Protein AF-A0A9Q0BID0-F1 (afdb_monomer_lite)

Organism: NCBI:txid103775

Foldseek 3Di:
DPPDPPPDDDDDPDPVVLQVVLVVLLVVCCVPPPPDHDDDDDDPVLSVVLVVLLVLLLAQLREEEDDDDPPPCQVVSNCSSCVVVQAAEDEDDDDPPDDPVNVLVVQVVQLCCQQQVVGAYAYEYEPVNCPDPVSVVVVVCCNPQVDDPPSDDPVRQVVSLVRVVVVCVVVVVNVCNVVDSSVSSSRRPHHYYYD

Sequence (195 aa):
MSFEPPKVYEEIPSFDFVRTKVMVFMSQFNEYIRGYNMDMVFFMDALKHLMIVSRIVSNPRGNALLVGVGGSGKQSLTRLASFIAGYKFFQITLTRSYNTGNLIEDLKFLYRTAGLDGNGMTFIFTDNEIKEESFLEFINNILSSGEIANLFAKDELDEMYGELIPIMKNFSLVDQLLKTISTIFSYRAPVLIFT

InterPro domains:
  IPR024317 Dynein heavy chain, AAA module D4 [PF12780] (38-165)
  IPR026983 Dynein heavy chain [PTHR46961] (6-170)
  IPR027417 P-loop containing nucleoside triphosphate hydrolase [G3DSA:3.40.50.300] (16-189)
  IPR027417 P-loop containing nucleoside triphosphate hydrolase [SSF52540] (28-152)

Radius of gyration: 17.91 Å; chains: 1; bounding box: 42×45×42 Å

Structure (mmCIF, N/CA/C/O backbone):
data_AF-A0A9Q0BID0-F1
#
_entry.id   AF-A0A9Q0BID0-F1
#
loop_
_atom_site.group_PDB
_atom_site.id
_atom_site.type_symbol
_atom_site.label_atom_id
_atom_site.label_alt_id
_atom_site.label_comp_id
_atom_site.label_asym_id
_atom_site.label_entity_id
_atom_site.label_seq_id
_atom_site.pdbx_PDB_ins_code
_atom_site.Cartn_x
_atom_site.Cartn_y
_atom_site.Cartn_z
_atom_site.occupancy
_atom_site.B_iso_or_equiv
_atom_site.auth_seq_id
_atom_site.auth_comp_id
_atom_site.auth_asym_id
_atom_site.auth_atom_id
_atom_site.pdbx_PDB_model_num
ATOM 1 N N . MET A 1 1 ? -17.049 -11.608 -11.476 1.00 31.05 1 MET A N 1
ATOM 2 C CA . MET A 1 1 ? -15.743 -12.246 -11.214 1.00 31.05 1 MET A CA 1
ATOM 3 C C . MET A 1 1 ? -14.929 -12.148 -12.488 1.00 31.05 1 MET A C 1
ATOM 5 O O . MET A 1 1 ? -15.324 -12.748 -13.481 1.00 31.05 1 MET A O 1
ATOM 9 N N . SER A 1 2 ? -13.879 -11.330 -12.512 1.00 32.28 2 SER A N 1
ATOM 10 C CA . SER A 1 2 ? -12.894 -11.388 -13.591 1.00 32.28 2 SER A CA 1
ATOM 11 C C . SER A 1 2 ? -12.147 -12.714 -13.455 1.00 32.28 2 SER A C 1
ATOM 13 O O . SER A 1 2 ? -11.552 -12.999 -12.419 1.00 32.28 2 SER A O 1
ATOM 15 N N . PHE A 1 3 ? -12.237 -13.557 -14.480 1.00 34.22 3 PHE A N 1
ATOM 16 C CA . PHE A 1 3 ? -11.413 -14.754 -14.623 1.00 34.22 3 PHE A CA 1
ATOM 17 C C . PHE A 1 3 ? -9.996 -14.321 -15.016 1.00 34.22 3 PHE A C 1
ATOM 19 O O . PHE A 1 3 ? -9.558 -14.546 -16.141 1.00 34.22 3 PHE A O 1
ATOM 26 N N . GLU A 1 4 ? -9.295 -13.628 -14.118 1.00 49.84 4 GLU A N 1
ATOM 27 C CA . GLU A 1 4 ? -7.856 -13.461 -14.280 1.00 49.84 4 GLU A CA 1
ATOM 28 C C . GLU A 1 4 ? -7.180 -14.783 -13.896 1.00 49.84 4 GLU A C 1
ATOM 30 O O . GLU A 1 4 ? -7.473 -15.332 -12.828 1.00 49.84 4 GLU A O 1
ATOM 35 N N . PRO A 1 5 ? -6.317 -15.341 -14.764 1.00 42.50 5 PRO A N 1
ATOM 36 C CA . PRO A 1 5 ? -5.564 -16.538 -14.428 1.00 42.50 5 PRO A CA 1
ATOM 37 C C . PRO A 1 5 ? -4.734 -16.300 -13.156 1.00 42.50 5 PRO A C 1
ATOM 39 O O . PRO A 1 5 ? -4.313 -15.167 -12.898 1.00 42.50 5 PRO A O 1
ATOM 42 N N . PRO A 1 6 ? -4.489 -17.349 -12.348 1.00 55.12 6 PRO A N 1
ATOM 43 C CA . PRO A 1 6 ? -3.703 -17.214 -11.131 1.00 55.12 6 PRO A CA 1
ATOM 44 C C . PRO A 1 6 ? -2.333 -16.621 -11.467 1.00 55.12 6 PRO A C 1
ATOM 46 O O . PRO A 1 6 ? -1.665 -17.072 -12.397 1.00 55.12 6 PRO A O 1
ATOM 49 N N . LYS A 1 7 ? -1.916 -15.599 -10.714 1.00 68.62 7 LYS A N 1
ATOM 50 C CA . LYS A 1 7 ? -0.585 -14.996 -10.847 1.00 68.62 7 LYS A CA 1
ATOM 51 C C . LYS A 1 7 ? 0.445 -15.995 -10.329 1.00 68.62 7 LYS A C 1
ATOM 53 O O . LYS A 1 7 ? 0.688 -16.084 -9.129 1.00 68.62 7 LYS A O 1
ATOM 58 N N . VAL A 1 8 ? 0.985 -16.801 -11.240 1.00 77.31 8 VAL A N 1
ATOM 59 C CA . VAL A 1 8 ? 2.023 -17.788 -10.939 1.00 77.31 8 VAL A CA 1
ATOM 60 C C . VAL A 1 8 ? 3.369 -17.077 -10.884 1.00 77.31 8 VAL A C 1
ATOM 62 O O . VAL A 1 8 ? 3.730 -16.334 -11.792 1.00 77.31 8 VAL A O 1
ATOM 65 N N . TYR A 1 9 ? 4.105 -17.294 -9.797 1.00 82.94 9 TYR A N 1
ATOM 66 C CA . TYR A 1 9 ? 5.474 -16.813 -9.679 1.00 82.94 9 TYR A CA 1
ATOM 67 C C . TYR A 1 9 ? 6.391 -17.678 -10.548 1.00 82.94 9 TYR A C 1
ATOM 69 O O . TYR A 1 9 ? 6.518 -18.878 -10.302 1.00 82.94 9 TYR A O 1
ATOM 77 N N . GLU A 1 10 ? 7.023 -17.070 -11.549 1.00 86.75 10 GLU A N 1
ATOM 78 C CA . GLU A 1 10 ? 7.859 -17.759 -12.532 1.00 86.75 10 GLU A CA 1
ATOM 79 C C . GLU A 1 10 ? 9.177 -17.022 -12.794 1.00 86.75 10 GLU A C 1
ATOM 81 O O . GLU A 1 10 ? 9.338 -15.841 -12.470 1.00 86.75 10 GLU A O 1
ATOM 86 N N . GLU A 1 11 ? 10.143 -17.748 -13.354 1.00 87.81 11 GLU A N 1
ATOM 87 C CA . GLU A 1 11 ? 11.433 -17.183 -13.735 1.00 87.81 11 GLU A CA 1
ATOM 88 C C . GLU A 1 11 ? 11.277 -16.208 -14.906 1.00 87.81 11 GLU A C 1
ATOM 90 O O . GLU A 1 11 ? 10.554 -16.462 -15.871 1.00 87.81 11 GLU A O 1
ATOM 95 N N . ILE A 1 12 ? 11.983 -15.079 -14.827 1.00 88.06 12 ILE A N 1
ATOM 96 C CA 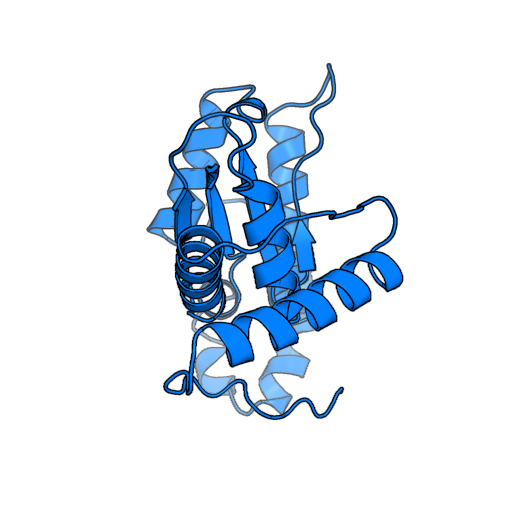. ILE A 1 12 ? 11.955 -14.070 -15.881 1.00 88.06 12 ILE A CA 1
ATOM 97 C C . ILE A 1 12 ? 12.847 -14.498 -17.061 1.00 88.06 12 ILE A C 1
ATOM 99 O O . ILE A 1 12 ? 14.028 -14.768 -16.856 1.00 88.06 12 ILE A O 1
ATOM 103 N N . PRO A 1 13 ? 12.351 -14.487 -18.314 1.00 89.44 13 PRO A N 1
ATOM 104 C CA . PRO A 1 13 ? 13.178 -14.851 -19.468 1.00 89.44 13 PRO A CA 1
ATOM 105 C C . PRO A 1 13 ? 14.332 -13.871 -19.724 1.00 89.44 13 PRO A C 1
ATOM 107 O O . PRO A 1 13 ? 15.433 -14.269 -20.094 1.00 89.44 13 PRO A O 1
ATOM 110 N N . SER A 1 14 ? 14.080 -12.568 -19.558 1.00 93.44 14 SER A N 1
ATOM 111 C CA . SER A 1 14 ? 15.087 -11.508 -19.671 1.00 93.44 14 SER A CA 1
ATOM 112 C C . SER A 1 14 ? 14.587 -10.194 -19.061 1.00 93.44 14 SER A C 1
ATOM 114 O O . SER A 1 14 ? 13.381 -9.970 -18.926 1.00 93.44 14 SER A O 1
ATOM 116 N N . PHE A 1 15 ? 15.505 -9.280 -18.731 1.00 91.31 15 PHE A N 1
ATOM 117 C CA . PHE A 1 15 ? 15.135 -7.945 -18.240 1.00 91.31 15 PHE A CA 1
ATOM 118 C C . PHE A 1 15 ? 14.386 -7.109 -19.286 1.00 91.31 15 PHE A C 1
ATOM 120 O O . PHE A 1 15 ? 13.495 -6.347 -18.916 1.00 91.31 15 PHE A O 1
ATOM 127 N N . ASP A 1 16 ? 14.692 -7.266 -20.576 1.00 94.12 16 ASP A N 1
ATOM 128 C CA . ASP A 1 16 ? 14.003 -6.535 -21.648 1.00 94.12 16 ASP A CA 1
ATOM 129 C C . ASP A 1 16 ? 12.553 -6.998 -21.826 1.00 94.12 16 ASP A C 1
ATOM 131 O O . ASP A 1 16 ? 11.656 -6.180 -22.063 1.00 94.12 16 ASP A O 1
ATOM 135 N N . PHE A 1 17 ? 12.295 -8.294 -21.627 1.00 92.75 17 PHE A N 1
ATOM 136 C CA . PHE A 1 17 ? 10.938 -8.829 -21.596 1.00 92.75 17 PHE A CA 1
ATOM 137 C C . PHE A 1 17 ? 10.123 -8.200 -20.457 1.00 92.75 17 PHE A C 1
ATOM 139 O O . PHE A 1 17 ? 9.033 -7.669 -20.687 1.00 92.75 17 PHE A O 1
ATOM 146 N N . VAL A 1 18 ? 10.679 -8.191 -19.239 1.00 92.50 18 VAL A N 1
ATOM 147 C CA . VAL A 1 18 ? 10.024 -7.592 -18.064 1.00 92.50 18 VAL A CA 1
ATOM 148 C C . VAL A 1 18 ? 9.813 -6.095 -18.270 1.00 92.50 18 VAL A C 1
ATOM 150 O O . VAL A 1 18 ? 8.714 -5.602 -18.036 1.00 92.50 18 VAL A O 1
ATOM 153 N N . ARG A 1 19 ? 10.820 -5.370 -18.771 1.00 95.62 19 ARG A N 1
ATOM 154 C CA . ARG A 1 19 ? 10.715 -3.936 -19.074 1.00 95.62 19 ARG A CA 1
ATOM 155 C C . ARG A 1 19 ? 9.535 -3.643 -19.994 1.00 95.62 19 ARG A C 1
ATOM 157 O O . ARG A 1 19 ? 8.735 -2.763 -19.690 1.00 95.62 19 ARG A O 1
ATOM 164 N N . THR A 1 20 ? 9.413 -4.398 -21.083 1.00 95.00 20 THR A N 1
ATOM 165 C CA . THR A 1 20 ? 8.333 -4.222 -22.063 1.00 95.00 20 THR A CA 1
ATOM 166 C C . THR A 1 20 ? 6.966 -4.433 -21.414 1.00 95.00 20 THR A C 1
ATOM 168 O O . THR A 1 20 ? 6.063 -3.616 -21.582 1.00 95.00 20 THR A O 1
ATOM 171 N N . LYS A 1 21 ? 6.816 -5.489 -20.603 1.00 93.81 21 LYS A N 1
ATOM 172 C CA . LYS A 1 21 ? 5.577 -5.765 -19.860 1.00 93.81 21 LYS A CA 1
ATOM 173 C C . LYS A 1 21 ? 5.241 -4.667 -18.854 1.00 93.81 21 LYS A C 1
ATOM 175 O O . LYS A 1 21 ? 4.105 -4.209 -18.803 1.00 93.81 21 LYS A O 1
ATOM 180 N N . VAL A 1 22 ? 6.223 -4.227 -18.076 1.00 95.06 22 VAL A N 1
ATOM 181 C CA . VAL A 1 22 ? 6.045 -3.194 -17.050 1.00 95.06 22 VAL A CA 1
ATOM 182 C C . VAL A 1 22 ? 5.668 -1.847 -17.675 1.00 95.06 22 VAL A C 1
ATOM 184 O O . VAL A 1 22 ? 4.807 -1.159 -17.136 1.00 95.06 22 VAL A O 1
ATOM 187 N N . MET A 1 23 ? 6.227 -1.490 -18.837 1.00 95.94 23 MET A N 1
ATOM 188 C CA . MET A 1 23 ? 5.813 -0.289 -19.576 1.00 95.94 23 MET A CA 1
ATOM 189 C C . MET A 1 23 ? 4.347 -0.355 -20.021 1.00 95.94 23 MET A C 1
ATOM 191 O O . MET A 1 23 ? 3.628 0.634 -19.890 1.00 95.94 23 MET A O 1
ATOM 195 N N . VAL A 1 24 ? 3.876 -1.520 -20.481 1.00 96.06 24 VAL A N 1
ATOM 196 C CA . VAL A 1 24 ? 2.452 -1.722 -20.803 1.00 96.06 24 VAL A CA 1
ATOM 197 C C . VAL A 1 24 ? 1.586 -1.543 -19.556 1.00 96.06 24 VAL A C 1
ATOM 199 O O . VAL A 1 24 ? 0.601 -0.809 -19.605 1.00 96.06 24 VAL A O 1
ATOM 202 N N . PHE A 1 25 ? 1.972 -2.137 -18.423 1.00 95.56 25 PHE A N 1
ATOM 203 C CA . PHE A 1 25 ? 1.244 -1.957 -17.163 1.00 95.56 25 PHE A CA 1
ATOM 204 C C . PHE A 1 25 ? 1.251 -0.508 -16.669 1.00 95.56 25 PHE A C 1
ATOM 206 O O . PHE A 1 25 ? 0.242 -0.056 -16.144 1.00 95.56 25 PHE A O 1
ATOM 213 N N . MET A 1 26 ? 2.341 0.241 -16.861 1.00 96.38 26 MET A N 1
ATOM 214 C CA . MET A 1 26 ? 2.390 1.669 -16.532 1.00 96.38 26 MET A CA 1
ATOM 215 C C . MET A 1 26 ? 1.429 2.480 -17.411 1.00 96.38 26 MET A C 1
ATOM 217 O O . MET A 1 26 ? 0.717 3.345 -16.908 1.00 96.38 26 MET A O 1
ATOM 221 N N . SER A 1 27 ? 1.356 2.167 -18.708 1.00 96.25 27 SER A N 1
ATOM 222 C CA . SER A 1 27 ? 0.388 2.797 -19.613 1.00 96.25 27 SER A CA 1
ATOM 223 C C . SER A 1 27 ? -1.049 2.506 -19.183 1.00 96.25 27 SER A C 1
ATOM 225 O O . SER A 1 27 ? -1.863 3.420 -19.109 1.00 96.25 27 SER A O 1
ATOM 227 N N . GLN A 1 28 ? -1.353 1.246 -18.858 1.00 96.12 28 GLN A N 1
ATOM 228 C CA . GLN A 1 28 ? -2.669 0.847 -18.355 1.00 96.12 28 GLN A CA 1
ATOM 229 C C . GLN A 1 28 ? -2.986 1.526 -17.022 1.00 96.12 28 GLN A C 1
ATOM 231 O O . GLN A 1 28 ? -4.094 2.017 -16.835 1.00 96.12 28 GLN A O 1
ATOM 236 N N . PHE A 1 29 ? -2.017 1.602 -16.109 1.00 96.00 29 PHE A N 1
ATOM 237 C CA . PHE A 1 29 ? -2.175 2.310 -14.845 1.00 96.00 29 PHE A CA 1
ATOM 238 C C . PHE A 1 29 ? -2.629 3.753 -15.090 1.00 96.00 29 PHE A C 1
ATOM 240 O O . PHE A 1 29 ? -3.631 4.177 -14.525 1.00 96.00 29 PHE A O 1
ATOM 247 N N . ASN A 1 30 ? -1.945 4.482 -15.974 1.00 95.56 30 ASN A N 1
ATOM 248 C CA . ASN A 1 30 ? -2.274 5.876 -16.287 1.00 95.56 30 ASN A CA 1
ATOM 249 C C . ASN A 1 30 ? -3.644 6.047 -16.962 1.00 95.56 30 ASN A C 1
ATOM 251 O O . ASN A 1 30 ? -4.247 7.113 -16.863 1.00 95.56 30 ASN A O 1
ATOM 255 N N . GLU A 1 31 ? -4.134 5.021 -17.659 1.00 95.31 31 GLU A N 1
ATOM 256 C CA . GLU A 1 31 ? -5.450 5.029 -18.300 1.00 95.31 31 GLU A CA 1
ATOM 257 C C . GLU A 1 31 ? -6.579 4.749 -17.297 1.00 95.31 31 GLU A C 1
ATOM 259 O O . GLU A 1 31 ? -7.591 5.455 -17.271 1.00 95.31 31 GLU A O 1
ATOM 264 N N . TYR A 1 32 ? -6.408 3.733 -16.448 1.00 93.19 32 TYR A N 1
ATOM 265 C CA . TYR A 1 32 ? -7.454 3.275 -15.533 1.00 93.19 32 TYR A CA 1
ATOM 266 C C . TYR A 1 32 ? -7.502 4.059 -14.220 1.00 93.19 32 TYR A C 1
ATOM 268 O O . TYR A 1 32 ? -8.577 4.233 -13.640 1.00 93.19 32 TYR A O 1
ATOM 276 N N . ILE A 1 33 ? -6.356 4.529 -13.731 1.00 92.50 33 ILE A N 1
ATOM 277 C CA . ILE A 1 33 ? -6.243 5.175 -12.427 1.00 92.50 33 ILE A CA 1
ATOM 278 C C . ILE A 1 33 ? -6.253 6.694 -12.598 1.00 92.50 33 ILE A C 1
ATOM 280 O O . ILE A 1 33 ? -5.269 7.320 -12.981 1.00 92.50 33 ILE A O 1
ATOM 284 N N . ARG A 1 34 ? -7.383 7.315 -12.253 1.00 89.75 34 ARG A N 1
ATOM 285 C CA . ARG A 1 34 ? -7.536 8.775 -12.306 1.00 89.75 34 ARG A CA 1
ATOM 286 C C . ARG A 1 34 ? -6.801 9.463 -11.157 1.00 89.75 34 ARG A C 1
ATOM 288 O O . ARG A 1 34 ? -6.720 8.934 -10.053 1.00 89.75 34 ARG A O 1
ATOM 295 N N . GLY A 1 35 ? -6.319 10.679 -11.408 1.00 87.12 35 GLY A N 1
ATOM 296 C CA . GLY A 1 35 ? -5.650 11.514 -10.400 1.00 87.12 35 GLY A CA 1
ATOM 297 C C . GLY A 1 35 ? -4.186 11.150 -10.141 1.00 87.12 35 GLY A C 1
ATOM 298 O O . GLY A 1 35 ? -3.498 11.889 -9.444 1.00 87.12 35 GLY A O 1
ATOM 299 N N . TYR A 1 36 ? -3.690 10.070 -10.748 1.00 88.00 36 TYR A N 1
ATOM 300 C CA . TYR A 1 36 ? -2.286 9.684 -10.726 1.00 88.00 36 TYR A CA 1
ATOM 301 C C . TYR A 1 36 ? -1.750 9.627 -12.154 1.00 88.00 36 TYR A C 1
ATOM 303 O O . TYR A 1 36 ? -2.453 9.229 -13.077 1.00 88.00 36 TYR A O 1
ATOM 311 N N . ASN A 1 37 ? -0.497 10.032 -12.333 1.00 88.94 37 ASN A N 1
ATOM 312 C CA . ASN A 1 37 ? 0.220 9.885 -13.591 1.00 88.94 37 ASN A CA 1
ATOM 313 C C . ASN A 1 37 ? 1.651 9.442 -13.273 1.00 88.94 37 ASN A C 1
ATOM 315 O O . ASN A 1 37 ? 2.325 10.051 -12.439 1.00 88.94 37 ASN A O 1
ATOM 319 N N . MET A 1 38 ? 2.077 8.344 -13.887 1.00 91.38 38 MET A N 1
ATOM 320 C CA . MET A 1 38 ? 3.419 7.794 -13.780 1.00 91.38 38 MET A CA 1
ATOM 321 C C . MET A 1 38 ? 4.138 7.905 -15.117 1.00 91.38 38 MET A C 1
ATOM 323 O O . MET A 1 38 ? 3.729 7.292 -16.100 1.00 91.38 38 MET A O 1
ATOM 327 N N . ASP A 1 39 ? 5.267 8.599 -15.111 1.00 91.69 39 ASP A N 1
ATOM 328 C CA . ASP A 1 39 ? 6.219 8.621 -16.219 1.00 91.69 39 ASP A CA 1
ATOM 329 C C . ASP A 1 39 ? 7.585 8.165 -15.696 1.00 91.69 39 ASP A C 1
ATOM 331 O O . ASP A 1 39 ? 8.460 8.958 -15.349 1.00 91.69 39 ASP A O 1
ATOM 335 N N . MET A 1 40 ? 7.711 6.854 -15.480 1.00 90.06 40 MET A N 1
ATOM 336 C CA . MET A 1 40 ? 8.918 6.248 -14.924 1.00 90.06 40 MET A CA 1
ATOM 337 C C . MET A 1 40 ? 9.775 5.624 -16.018 1.00 90.06 40 MET A C 1
ATOM 339 O O . MET A 1 40 ? 9.292 4.896 -16.885 1.00 90.06 40 MET A O 1
ATOM 343 N N . VAL A 1 41 ? 11.089 5.812 -15.902 1.00 91.94 41 VAL A N 1
ATOM 344 C CA . VAL A 1 41 ? 12.071 5.105 -16.726 1.00 91.94 41 VAL A CA 1
ATOM 345 C C . VAL A 1 41 ? 12.547 3.853 -15.989 1.00 91.94 41 VAL A C 1
ATOM 347 O O . VAL A 1 41 ? 13.144 3.931 -14.916 1.00 91.94 41 VAL A O 1
ATOM 350 N N . PHE A 1 42 ? 12.319 2.679 -16.580 1.00 93.94 42 PHE A N 1
ATOM 351 C CA . PHE A 1 42 ? 12.674 1.394 -15.973 1.00 93.94 42 PHE A CA 1
ATOM 352 C C . PHE A 1 42 ? 14.097 0.945 -16.334 1.00 93.94 42 PHE A C 1
ATOM 354 O O . PHE A 1 42 ? 14.334 0.227 -17.313 1.00 93.94 42 PHE A O 1
ATOM 361 N N . PHE A 1 43 ? 15.066 1.338 -15.511 1.00 93.50 43 PHE A N 1
ATOM 362 C CA . PHE A 1 43 ? 16.407 0.749 -15.496 1.00 93.50 43 PHE A CA 1
ATOM 363 C C . PHE A 1 43 ? 16.436 -0.548 -14.671 1.00 93.50 43 PHE A C 1
ATOM 365 O O . PHE A 1 43 ? 15.458 -0.913 -14.018 1.00 93.50 43 PHE A O 1
ATOM 372 N N . MET A 1 44 ? 17.555 -1.273 -14.729 1.00 93.81 44 MET A N 1
ATOM 373 C CA . MET A 1 44 ? 17.663 -2.618 -14.155 1.00 93.81 44 MET A CA 1
ATOM 374 C C . MET A 1 44 ? 17.301 -2.659 -12.663 1.00 93.81 44 MET A C 1
ATOM 376 O O . MET A 1 44 ? 16.565 -3.547 -12.241 1.00 93.81 44 MET A O 1
ATOM 380 N N . ASP A 1 45 ? 17.759 -1.689 -11.871 1.00 92.81 45 ASP A N 1
ATOM 381 C CA . ASP A 1 45 ? 17.483 -1.686 -10.432 1.00 92.81 45 ASP A CA 1
ATOM 382 C C . ASP A 1 45 ? 16.040 -1.288 -10.111 1.00 92.81 45 ASP A C 1
ATOM 384 O O . ASP A 1 45 ? 15.434 -1.894 -9.230 1.00 92.81 45 ASP A O 1
ATOM 388 N N . ALA A 1 46 ? 15.429 -0.380 -10.881 1.00 93.94 46 ALA A N 1
ATOM 389 C CA . ALA A 1 46 ? 13.997 -0.094 -10.763 1.00 93.94 46 ALA A CA 1
ATOM 390 C C . ALA A 1 46 ? 13.148 -1.355 -11.004 1.00 93.94 46 ALA A C 1
ATOM 392 O O . ALA A 1 46 ? 12.218 -1.629 -10.247 1.00 93.94 46 ALA A O 1
ATOM 393 N N . LEU A 1 47 ? 13.507 -2.166 -12.008 1.00 95.25 47 LEU A N 1
ATOM 394 C CA . LEU A 1 47 ? 12.843 -3.445 -12.275 1.00 95.25 47 LEU A CA 1
ATOM 395 C C . LEU A 1 47 ? 13.048 -4.448 -11.135 1.00 95.25 47 LEU A C 1
ATOM 397 O O . LEU A 1 47 ? 12.092 -5.096 -10.719 1.00 95.25 47 LEU A O 1
ATOM 401 N N . LYS A 1 48 ? 14.265 -4.559 -10.587 1.00 94.69 48 LYS A N 1
ATOM 402 C CA . LYS A 1 48 ? 14.531 -5.419 -9.420 1.00 94.69 48 LYS A CA 1
ATOM 403 C C . LYS A 1 48 ? 13.690 -5.008 -8.215 1.00 94.69 48 LYS A C 1
ATOM 405 O O . LYS A 1 48 ? 13.052 -5.864 -7.606 1.00 94.69 48 LYS A O 1
ATOM 410 N N . HIS A 1 49 ? 13.647 -3.717 -7.891 1.00 94.50 49 HIS A N 1
ATOM 411 C CA . HIS A 1 49 ? 12.832 -3.214 -6.787 1.00 94.50 49 HIS A CA 1
ATOM 412 C C . HIS A 1 49 ? 11.341 -3.445 -7.027 1.00 94.50 49 HIS A C 1
ATOM 414 O O . HIS A 1 49 ? 10.654 -3.897 -6.115 1.00 94.50 49 HIS A O 1
ATOM 420 N N . LEU A 1 50 ? 10.850 -3.238 -8.253 1.00 94.50 50 LEU A N 1
ATOM 421 C CA . LEU A 1 50 ? 9.468 -3.554 -8.606 1.00 94.50 50 LEU A CA 1
ATOM 422 C C . LEU A 1 50 ? 9.150 -5.037 -8.382 1.00 94.50 50 LEU A C 1
ATOM 424 O O . LEU A 1 50 ? 8.121 -5.351 -7.795 1.00 94.50 50 LEU A O 1
ATOM 428 N N . MET A 1 51 ? 10.035 -5.947 -8.800 1.00 92.88 51 MET A N 1
ATOM 429 C CA . MET A 1 51 ? 9.854 -7.389 -8.592 1.00 92.88 51 MET A CA 1
ATOM 430 C C . MET A 1 51 ? 9.840 -7.763 -7.106 1.00 92.88 51 MET A C 1
ATOM 432 O O . MET A 1 51 ? 9.024 -8.586 -6.693 1.00 92.88 51 MET A O 1
ATOM 436 N N . ILE A 1 52 ? 10.700 -7.143 -6.289 1.00 93.12 52 ILE A N 1
ATOM 437 C CA . ILE A 1 52 ? 10.706 -7.341 -4.832 1.00 93.12 52 ILE A CA 1
ATOM 438 C C . ILE A 1 52 ? 9.368 -6.897 -4.237 1.00 93.12 52 ILE A C 1
ATOM 440 O O . ILE A 1 52 ? 8.729 -7.674 -3.531 1.00 93.12 52 ILE A O 1
ATOM 444 N N . VAL A 1 53 ? 8.915 -5.681 -4.555 1.00 93.00 53 VAL A N 1
ATOM 445 C CA . VAL A 1 53 ? 7.650 -5.152 -4.030 1.00 93.00 53 VAL A CA 1
ATOM 446 C C . VAL A 1 53 ? 6.467 -5.989 -4.516 1.00 93.00 53 VAL A C 1
ATOM 448 O O . VAL A 1 53 ? 5.631 -6.379 -3.709 1.00 93.00 53 VA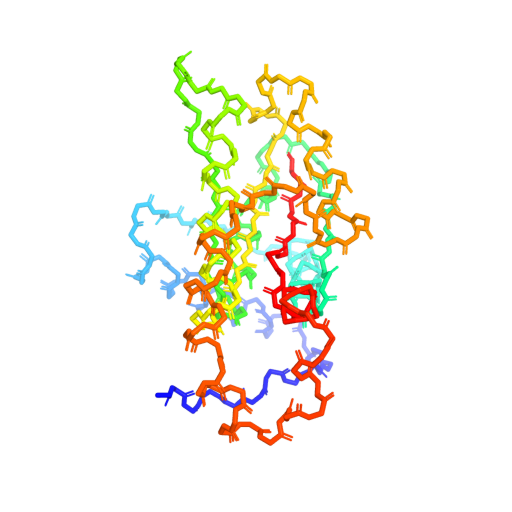L A O 1
ATOM 451 N N . SER A 1 54 ? 6.429 -6.351 -5.799 1.00 91.56 54 SER A N 1
ATOM 452 C CA . SER A 1 54 ? 5.391 -7.216 -6.371 1.00 91.56 54 SER A CA 1
ATOM 453 C C . SER A 1 54 ? 5.317 -8.567 -5.663 1.00 91.56 54 SER A C 1
ATOM 455 O O . SER A 1 54 ? 4.220 -9.073 -5.421 1.00 91.56 54 SER A O 1
ATOM 457 N N . ARG A 1 55 ? 6.466 -9.150 -5.303 1.00 89.50 55 ARG A N 1
ATOM 458 C CA . ARG A 1 55 ? 6.520 -10.398 -4.536 1.00 89.50 55 ARG A CA 1
ATOM 459 C C . ARG A 1 55 ? 5.980 -10.212 -3.120 1.00 89.50 55 ARG A C 1
ATOM 461 O O . ARG A 1 55 ? 5.223 -11.057 -2.663 1.00 89.50 55 ARG A O 1
ATOM 468 N N . ILE A 1 56 ? 6.332 -9.118 -2.443 1.00 89.81 56 ILE A N 1
ATOM 469 C CA . ILE A 1 56 ? 5.823 -8.822 -1.095 1.00 89.81 56 ILE A CA 1
ATOM 470 C C . ILE A 1 56 ? 4.302 -8.637 -1.125 1.00 89.81 56 ILE A C 1
ATOM 472 O O . ILE A 1 56 ? 3.611 -9.252 -0.323 1.00 89.81 56 ILE A O 1
ATOM 476 N N . VAL A 1 57 ? 3.779 -7.863 -2.082 1.00 86.62 57 VAL A N 1
ATOM 477 C CA . VAL A 1 57 ? 2.333 -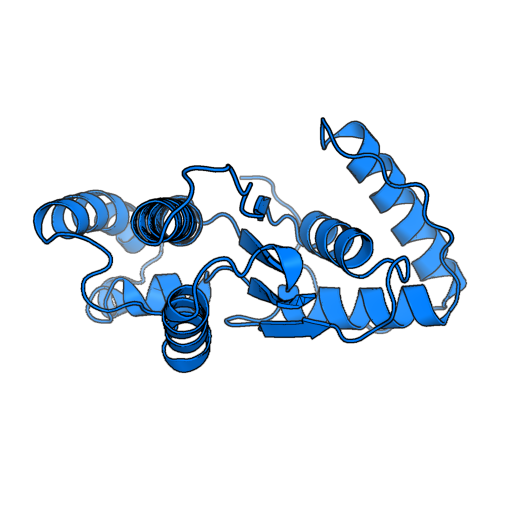7.618 -2.244 1.00 86.62 57 VAL A CA 1
ATOM 478 C C . VAL A 1 57 ? 1.556 -8.915 -2.501 1.00 86.62 57 VAL A C 1
ATOM 480 O O . VAL A 1 57 ? 0.425 -9.065 -2.046 1.00 86.62 57 VAL A O 1
ATOM 483 N N . SER A 1 58 ? 2.163 -9.867 -3.213 1.00 83.25 58 SER A N 1
ATOM 484 C CA . SER A 1 58 ? 1.524 -11.144 -3.557 1.00 83.25 58 SER A CA 1
ATOM 485 C C . SER A 1 58 ? 1.487 -12.143 -2.394 1.00 83.25 58 SER A C 1
ATOM 487 O O . SER A 1 58 ? 0.804 -13.162 -2.487 1.00 83.25 58 SER A O 1
ATOM 489 N N . ASN A 1 59 ? 2.206 -11.876 -1.301 1.00 81.75 59 ASN A N 1
ATOM 490 C CA . ASN A 1 59 ? 2.256 -12.749 -0.137 1.00 81.75 59 ASN A CA 1
ATOM 491 C C . ASN A 1 59 ? 1.250 -12.297 0.943 1.00 81.75 59 ASN A C 1
ATOM 493 O O . ASN A 1 59 ? 1.167 -11.104 1.242 1.00 81.75 59 ASN A O 1
ATOM 497 N N . PRO A 1 60 ? 0.535 -13.231 1.604 1.00 76.94 60 PRO A N 1
ATOM 498 C CA . PRO A 1 60 ? -0.287 -12.904 2.769 1.00 76.94 60 PRO A CA 1
ATOM 499 C C . PRO A 1 60 ? 0.552 -12.233 3.861 1.00 76.94 60 PRO A C 1
ATOM 501 O O . PRO A 1 60 ? 1.665 -12.682 4.144 1.00 76.94 60 PRO A O 1
ATOM 504 N N . ARG A 1 61 ? 0.016 -11.174 4.484 1.00 77.00 61 ARG A N 1
ATOM 505 C CA . ARG A 1 61 ? 0.718 -10.359 5.499 1.00 77.00 61 ARG A CA 1
ATOM 506 C C . ARG A 1 61 ? 2.062 -9.791 5.013 1.00 77.00 61 ARG A C 1
ATOM 508 O O . ARG A 1 61 ? 2.985 -9.611 5.807 1.00 77.00 61 ARG A O 1
ATOM 515 N N . GLY A 1 62 ? 2.190 -9.534 3.711 1.00 84.12 62 GLY A N 1
ATOM 516 C CA . GLY A 1 62 ? 3.359 -8.878 3.143 1.00 84.12 62 GLY A CA 1
ATOM 517 C C . GLY A 1 62 ? 3.506 -7.457 3.681 1.00 84.12 62 GLY A C 1
ATOM 518 O O . GLY A 1 62 ? 2.608 -6.639 3.518 1.00 84.12 62 GLY A O 1
ATOM 519 N N . ASN A 1 63 ? 4.646 -7.162 4.299 1.00 87.44 63 ASN A N 1
ATOM 520 C CA . ASN A 1 63 ? 4.983 -5.830 4.793 1.00 87.44 63 ASN A CA 1
ATOM 521 C C . ASN A 1 63 ? 6.369 -5.438 4.275 1.00 87.44 63 ASN A C 1
ATOM 523 O O . ASN A 1 63 ? 7.268 -6.281 4.219 1.00 87.44 63 ASN A O 1
ATOM 527 N N . ALA A 1 64 ? 6.557 -4.171 3.908 1.00 90.44 64 ALA A N 1
ATOM 528 C CA . ALA A 1 64 ? 7.846 -3.657 3.454 1.00 90.44 64 ALA A CA 1
ATOM 529 C C . ALA A 1 64 ? 8.155 -2.286 4.052 1.00 90.44 64 ALA A C 1
ATOM 531 O O . ALA A 1 64 ? 7.287 -1.421 4.131 1.00 90.44 64 ALA A O 1
ATOM 532 N N . LEU A 1 65 ? 9.429 -2.070 4.379 1.00 92.06 65 LEU A N 1
ATOM 533 C CA . LEU A 1 65 ? 9.999 -0.749 4.622 1.00 92.06 65 LEU A CA 1
ATOM 534 C C . LEU A 1 65 ? 10.933 -0.417 3.456 1.00 92.06 65 LEU A C 1
ATOM 536 O O . LEU A 1 65 ? 11.981 -1.042 3.287 1.00 92.06 65 LEU A O 1
ATOM 540 N N . LEU A 1 66 ? 10.535 0.539 2.622 1.00 92.00 66 LEU A N 1
ATOM 541 C CA . LEU A 1 66 ? 11.298 0.991 1.468 1.00 92.00 66 LEU A CA 1
ATOM 542 C C . LEU A 1 66 ? 12.160 2.184 1.864 1.00 92.00 66 LEU A C 1
ATOM 544 O O . LEU A 1 66 ? 11.681 3.306 1.994 1.00 92.00 66 LEU A O 1
ATOM 548 N N . VAL A 1 67 ? 13.461 1.948 1.997 1.00 91.19 67 VAL A N 1
ATOM 549 C CA . VAL A 1 67 ? 14.429 2.989 2.350 1.00 91.19 67 VAL A CA 1
ATOM 550 C C . VAL A 1 67 ? 15.085 3.541 1.089 1.00 91.19 67 VAL A C 1
ATOM 552 O O . VAL A 1 67 ? 15.546 2.794 0.228 1.00 91.19 67 VAL A O 1
ATOM 555 N N . GLY A 1 68 ? 15.142 4.865 0.971 1.00 87.81 68 GLY A N 1
ATOM 556 C CA . GLY A 1 68 ? 15.844 5.537 -0.119 1.00 87.81 68 GLY A CA 1
ATOM 557 C C . GLY A 1 68 ? 15.586 7.037 -0.131 1.00 87.81 68 GLY A C 1
ATOM 558 O O . GLY A 1 68 ? 14.653 7.517 0.510 1.00 87.81 68 GLY A O 1
ATOM 559 N N . VAL A 1 69 ? 16.391 7.774 -0.890 1.00 88.69 69 VAL A N 1
ATOM 560 C CA . VAL A 1 69 ? 16.260 9.232 -1.017 1.00 88.69 69 VAL A CA 1
ATOM 561 C C . VAL A 1 69 ? 14.933 9.642 -1.672 1.00 88.69 69 VAL A C 1
ATOM 563 O O . VAL A 1 69 ? 14.278 8.845 -2.352 1.00 88.69 69 VAL A O 1
ATOM 566 N N . GLY A 1 70 ? 14.515 10.892 -1.466 1.00 85.25 70 GLY A N 1
ATOM 567 C CA . GLY A 1 70 ? 13.357 11.461 -2.160 1.00 85.25 70 GLY A CA 1
ATOM 568 C C . GLY A 1 70 ? 13.513 11.367 -3.683 1.00 85.25 70 GLY A C 1
ATOM 569 O O . GLY A 1 70 ? 14.612 11.510 -4.211 1.00 85.25 70 GLY A O 1
ATOM 570 N N . GLY A 1 71 ? 12.420 11.085 -4.393 1.00 85.38 71 GLY A N 1
ATOM 571 C CA . GLY A 1 71 ? 12.430 10.956 -5.856 1.00 85.38 71 GLY A CA 1
ATOM 572 C C . GLY A 1 71 ? 12.916 9.608 -6.407 1.00 85.38 71 GLY A C 1
ATOM 573 O O . GLY A 1 71 ? 12.848 9.405 -7.613 1.00 85.38 71 GLY A O 1
ATOM 574 N N . SER A 1 72 ? 13.317 8.642 -5.570 1.00 88.69 72 SER A N 1
ATOM 575 C CA . SER A 1 72 ? 13.752 7.307 -6.033 1.00 88.69 72 SER A CA 1
ATOM 576 C C . SER A 1 72 ? 12.624 6.394 -6.549 1.00 88.69 72 SER A C 1
ATOM 578 O O . SER A 1 72 ? 12.870 5.246 -6.911 1.00 88.69 72 SER A O 1
ATOM 580 N N . GLY A 1 73 ? 11.378 6.879 -6.573 1.00 90.69 73 GLY A N 1
ATOM 581 C CA . GLY A 1 73 ? 10.231 6.155 -7.126 1.00 90.69 73 GLY A CA 1
ATOM 582 C C . GLY A 1 73 ? 9.542 5.175 -6.171 1.00 90.69 73 GLY A C 1
ATOM 583 O O . GLY A 1 73 ? 8.667 4.445 -6.619 1.00 90.69 73 GLY A O 1
ATOM 584 N N . LYS A 1 74 ? 9.868 5.165 -4.867 1.00 92.56 74 LYS A N 1
ATOM 585 C CA . LYS A 1 74 ? 9.325 4.206 -3.873 1.00 92.56 74 LYS A CA 1
ATOM 586 C C . LYS A 1 74 ? 7.797 4.082 -3.913 1.00 92.56 74 LYS A C 1
ATOM 588 O O . LYS A 1 74 ? 7.268 2.984 -4.076 1.00 92.56 74 LYS A O 1
ATOM 593 N N . GLN A 1 75 ? 7.088 5.210 -3.832 1.00 92.56 75 GLN A N 1
ATOM 594 C CA . GLN A 1 75 ? 5.622 5.231 -3.889 1.00 92.56 75 GLN A CA 1
ATOM 595 C C . GLN A 1 75 ? 5.090 4.824 -5.268 1.00 92.56 75 GLN A C 1
ATOM 597 O O . GLN A 1 75 ? 4.138 4.055 -5.355 1.00 92.56 75 GLN A O 1
ATOM 602 N N . SER A 1 76 ? 5.705 5.306 -6.351 1.00 94.12 76 SER A N 1
ATOM 603 C CA . SER A 1 76 ? 5.253 5.013 -7.715 1.00 94.12 76 SER A CA 1
ATOM 604 C C . SER A 1 76 ? 5.416 3.532 -8.066 1.00 94.12 76 SER A C 1
ATOM 606 O O . SER A 1 76 ? 4.472 2.913 -8.547 1.00 94.12 76 SER A O 1
ATOM 608 N N . LEU A 1 77 ? 6.566 2.933 -7.739 1.00 94.56 77 LEU A N 1
ATOM 609 C CA . LEU A 1 77 ? 6.806 1.495 -7.887 1.00 94.56 77 LEU A CA 1
ATOM 610 C C . LEU A 1 77 ? 5.836 0.673 -7.037 1.00 94.56 77 LEU A C 1
ATOM 612 O O . LEU A 1 77 ? 5.346 -0.354 -7.493 1.00 94.56 77 LEU A O 1
ATOM 616 N N . THR A 1 78 ? 5.519 1.145 -5.832 1.00 94.56 78 THR A N 1
ATOM 617 C CA . THR A 1 78 ? 4.557 0.483 -4.948 1.00 94.56 78 THR A CA 1
ATOM 618 C C . THR A 1 78 ? 3.143 0.487 -5.516 1.00 94.56 78 THR A C 1
ATOM 620 O O . THR A 1 78 ? 2.509 -0.564 -5.593 1.00 94.56 78 THR A O 1
ATOM 623 N N . ARG A 1 79 ? 2.651 1.648 -5.963 1.00 94.44 79 ARG A N 1
ATOM 624 C CA . ARG A 1 79 ? 1.331 1.758 -6.600 1.00 94.44 79 ARG A CA 1
ATOM 625 C C . ARG A 1 79 ? 1.261 0.919 -7.876 1.00 94.44 79 ARG A C 1
ATOM 627 O O . ARG A 1 79 ? 0.263 0.239 -8.093 1.00 94.44 79 ARG A O 1
ATOM 634 N N . LEU A 1 80 ? 2.329 0.907 -8.678 1.00 94.88 80 LEU A N 1
ATOM 635 C CA . LEU A 1 80 ? 2.403 0.078 -9.880 1.00 94.88 80 LEU A CA 1
ATOM 636 C C . LEU A 1 80 ? 2.393 -1.420 -9.545 1.00 94.88 80 LEU A C 1
ATOM 638 O O . LEU A 1 80 ? 1.654 -2.170 -10.171 1.00 94.88 80 LEU A O 1
ATOM 642 N N . ALA A 1 81 ? 3.158 -1.862 -8.544 1.00 93.56 81 ALA A N 1
ATOM 643 C CA . ALA A 1 81 ? 3.142 -3.252 -8.084 1.00 93.56 81 ALA A CA 1
ATOM 644 C C . ALA A 1 81 ? 1.757 -3.672 -7.569 1.00 93.56 81 ALA A C 1
ATOM 646 O O . ALA A 1 81 ? 1.284 -4.758 -7.894 1.00 93.56 81 ALA A O 1
ATOM 647 N N . SER A 1 82 ? 1.093 -2.798 -6.809 1.00 91.75 82 SER A N 1
ATOM 648 C CA . SER A 1 82 ? -0.265 -3.019 -6.307 1.00 91.75 82 SER A CA 1
ATOM 649 C C . SER A 1 82 ? -1.274 -3.148 -7.457 1.00 91.75 82 SER A C 1
ATOM 651 O O . SER A 1 82 ? -2.036 -4.112 -7.515 1.00 91.75 82 SER A O 1
ATOM 653 N N . PHE A 1 83 ? -1.187 -2.264 -8.455 1.00 92.50 83 PHE A N 1
ATOM 654 C CA . PHE A 1 83 ? -1.996 -2.342 -9.671 1.00 92.50 83 PHE A CA 1
ATOM 655 C C . PHE A 1 83 ? -1.745 -3.629 -10.466 1.00 92.50 83 PHE A C 1
ATOM 657 O O . PHE A 1 83 ? -2.697 -4.304 -10.851 1.00 92.50 83 PHE A O 1
ATOM 664 N N . ILE A 1 84 ? -0.480 -4.027 -10.650 1.00 91.81 84 ILE A N 1
ATOM 665 C CA . ILE A 1 84 ? -0.118 -5.296 -11.301 1.00 91.81 84 ILE A CA 1
ATOM 666 C C . ILE A 1 84 ? -0.685 -6.484 -10.520 1.00 91.81 84 ILE A C 1
ATOM 668 O O . ILE A 1 84 ? -1.130 -7.453 -11.131 1.00 91.81 84 ILE A O 1
ATOM 672 N N . ALA A 1 85 ? -0.729 -6.420 -9.186 1.00 87.75 85 ALA A N 1
ATOM 673 C CA . ALA A 1 85 ? -1.359 -7.430 -8.337 1.00 87.75 85 ALA A CA 1
ATOM 674 C C . ALA A 1 85 ? -2.899 -7.419 -8.417 1.00 87.75 85 ALA A C 1
ATOM 676 O O . ALA A 1 85 ? -3.527 -8.403 -8.031 1.00 87.75 85 ALA A O 1
ATOM 677 N N . GLY A 1 86 ? -3.510 -6.407 -9.041 1.00 87.31 86 GLY A N 1
ATOM 678 C CA . GLY A 1 86 ? -4.964 -6.226 -9.088 1.00 87.31 86 GLY A CA 1
ATOM 679 C C . GLY A 1 86 ? -5.527 -5.725 -7.758 1.00 87.31 86 GLY A C 1
ATOM 680 O O . GLY A 1 86 ? -6.711 -5.898 -7.478 1.00 87.31 86 GLY A O 1
ATOM 681 N N . TYR A 1 87 ? -4.669 -5.160 -6.908 1.00 87.31 87 TYR A N 1
ATOM 682 C CA . TYR A 1 87 ? -5.036 -4.641 -5.601 1.00 87.31 87 TYR A CA 1
ATOM 683 C C . TYR A 1 87 ? -5.362 -3.155 -5.716 1.00 87.31 87 TYR A C 1
ATOM 685 O O . TYR A 1 87 ? -4.824 -2.429 -6.557 1.00 87.31 87 TYR A O 1
ATOM 693 N N . LYS A 1 88 ? -6.256 -2.691 -4.845 1.00 87.81 88 LYS A N 1
ATOM 694 C CA . LYS A 1 88 ? -6.425 -1.260 -4.607 1.00 87.81 88 LYS A CA 1
ATOM 695 C C . LYS A 1 88 ? -5.263 -0.784 -3.746 1.00 87.81 88 LYS A C 1
ATOM 697 O O . LYS A 1 88 ? -4.773 -1.527 -2.901 1.00 87.81 88 LYS A O 1
ATOM 702 N N . PHE A 1 89 ? -4.851 0.460 -3.923 1.00 89.94 89 PHE A N 1
ATOM 703 C CA . PHE A 1 89 ? -3.918 1.100 -3.008 1.00 89.94 89 PHE A CA 1
ATOM 704 C C . PHE A 1 89 ? -4.613 2.251 -2.289 1.00 89.94 89 PHE A C 1
ATOM 706 O O . PHE A 1 89 ? -5.486 2.918 -2.845 1.00 89.94 89 PHE A O 1
ATOM 713 N N . PHE A 1 90 ? -4.206 2.479 -1.050 1.00 91.44 90 PHE A N 1
ATOM 714 C CA . PHE A 1 90 ? -4.725 3.528 -0.192 1.00 91.44 90 PHE A CA 1
ATOM 715 C C . PHE A 1 90 ? -3.560 4.234 0.486 1.00 91.44 90 PHE A C 1
ATOM 717 O O . PHE A 1 90 ? -2.572 3.604 0.858 1.00 91.44 90 PHE A O 1
ATOM 724 N N . GLN A 1 91 ? -3.686 5.543 0.632 1.00 91.75 91 GLN A N 1
ATOM 725 C CA . GLN A 1 91 ? -2.728 6.395 1.315 1.00 91.75 91 GLN A CA 1
ATOM 726 C C . GLN A 1 91 ? -3.524 7.473 2.034 1.00 91.75 91 GLN A C 1
ATOM 728 O O . GLN A 1 91 ? -4.446 8.048 1.446 1.00 91.75 91 GLN A O 1
ATOM 733 N N . ILE A 1 92 ? -3.187 7.736 3.294 1.00 92.19 92 ILE A N 1
ATOM 734 C CA . ILE A 1 92 ? -3.911 8.747 4.059 1.00 92.19 92 ILE A CA 1
ATOM 735 C C . ILE A 1 92 ? -3.611 10.140 3.506 1.00 92.19 92 ILE A C 1
ATOM 737 O O . ILE A 1 92 ? -2.514 10.427 3.029 1.00 92.19 92 ILE A O 1
ATOM 741 N N . THR A 1 93 ? -4.599 11.028 3.573 1.00 91.75 93 THR A N 1
ATOM 742 C CA . THR A 1 93 ? -4.434 12.425 3.159 1.00 91.75 93 THR A CA 1
ATOM 743 C C . THR A 1 93 ? -4.461 13.314 4.391 1.00 91.75 93 THR A C 1
ATOM 745 O O . THR A 1 93 ? -5.523 13.597 4.949 1.00 91.75 93 THR A O 1
ATOM 748 N N . LEU A 1 94 ? -3.286 13.772 4.824 1.00 93.00 94 LEU A N 1
ATOM 749 C CA . LEU A 1 94 ? -3.195 14.642 5.989 1.00 93.00 94 LEU A CA 1
ATOM 750 C C . LEU A 1 94 ? -3.840 16.008 5.729 1.00 93.00 94 LEU A C 1
ATOM 752 O O . LEU A 1 94 ? -3.516 16.722 4.781 1.00 93.00 94 LEU A O 1
ATOM 756 N N . THR A 1 95 ? -4.703 16.412 6.656 1.00 93.38 95 THR A N 1
ATOM 757 C CA . THR A 1 95 ? -5.225 17.777 6.769 1.00 93.38 95 THR A CA 1
ATOM 758 C C . THR A 1 95 ? -4.724 18.430 8.059 1.00 93.38 95 THR A C 1
ATOM 760 O O . THR A 1 95 ? -4.227 17.769 8.980 1.00 93.38 95 THR A O 1
ATOM 763 N N . ARG A 1 96 ? -4.886 19.756 8.177 1.00 91.75 96 ARG A N 1
ATOM 764 C CA . ARG A 1 96 ? -4.502 20.488 9.399 1.00 91.75 96 ARG A CA 1
ATOM 765 C C . ARG A 1 96 ? -5.195 19.947 10.652 1.00 91.75 96 ARG A C 1
ATOM 767 O O . ARG A 1 96 ? -4.574 19.928 11.710 1.00 91.75 96 ARG A O 1
ATOM 774 N N . SER A 1 97 ? -6.425 19.456 10.525 1.00 93.94 97 SER A N 1
ATOM 775 C CA . SER A 1 97 ? -7.223 18.890 11.618 1.00 93.94 97 SER A CA 1
ATOM 776 C C . SER A 1 97 ? -7.129 17.368 11.748 1.00 93.94 97 SER A C 1
ATOM 778 O O . SER A 1 97 ? -7.708 16.831 12.686 1.00 93.94 97 SER A O 1
ATOM 780 N N . TYR A 1 98 ? -6.420 16.684 10.841 1.00 95.12 98 TYR A N 1
ATOM 781 C CA . TYR A 1 98 ? -6.263 15.229 10.886 1.00 95.12 98 TYR A CA 1
ATOM 782 C C . TYR A 1 98 ? -5.646 14.797 12.220 1.00 95.12 98 TYR A C 1
ATOM 784 O O . TYR A 1 98 ? -4.663 15.399 12.645 1.00 95.12 98 TYR A O 1
ATOM 792 N N . ASN A 1 99 ? -6.207 13.798 12.882 1.00 94.50 99 ASN A N 1
ATOM 793 C CA . ASN A 1 99 ? -5.757 13.328 14.192 1.00 94.50 99 ASN A CA 1
ATOM 794 C C . ASN A 1 99 ? -5.873 11.801 14.295 1.00 94.50 99 ASN A C 1
ATOM 796 O O . ASN A 1 99 ? -6.296 11.135 13.349 1.00 94.50 99 ASN A O 1
ATOM 800 N N . THR A 1 100 ? -5.526 11.250 15.458 1.00 94.06 100 THR A N 1
ATOM 801 C CA . THR A 1 100 ? -5.638 9.808 15.736 1.00 94.06 100 THR A CA 1
ATOM 802 C C . THR A 1 100 ? -7.034 9.235 15.442 1.00 94.06 100 THR A C 1
ATOM 804 O O . THR A 1 100 ? -7.143 8.146 14.883 1.00 94.06 100 THR A O 1
ATOM 807 N N . GLY A 1 101 ? -8.111 9.965 15.746 1.00 94.31 101 GLY A N 1
ATOM 808 C CA . GLY A 1 101 ? -9.475 9.527 15.440 1.00 94.31 101 GLY A CA 1
ATOM 809 C C . GLY A 1 101 ? -9.733 9.384 13.938 1.00 94.31 101 GLY A C 1
ATOM 810 O O . GLY A 1 101 ? -10.387 8.437 13.520 1.00 94.31 101 GLY A O 1
ATOM 811 N N . ASN A 1 102 ? -9.164 10.268 13.111 1.00 95.62 102 ASN A N 1
ATOM 812 C CA . ASN A 1 102 ? -9.256 10.137 11.653 1.00 95.62 102 ASN A CA 1
ATOM 813 C C . ASN A 1 102 ? -8.501 8.909 11.140 1.00 95.62 102 ASN A C 1
ATOM 815 O O . ASN A 1 102 ? -9.032 8.187 10.303 1.00 95.62 102 ASN A O 1
ATOM 819 N N . LEU A 1 103 ? -7.311 8.637 11.688 1.00 93.88 103 LEU A N 1
ATOM 820 C CA . LEU A 1 103 ? -6.559 7.433 11.340 1.00 93.88 103 LEU A CA 1
ATOM 821 C C . LEU A 1 103 ? -7.340 6.164 11.684 1.00 93.88 103 LEU A C 1
ATOM 823 O O . LEU A 1 103 ? -7.370 5.241 10.880 1.00 93.88 103 LEU A O 1
ATOM 827 N N . ILE A 1 104 ? -7.988 6.116 12.848 1.00 93.12 104 ILE A N 1
ATOM 828 C CA . ILE A 1 104 ? -8.820 4.973 13.245 1.00 93.12 104 ILE A CA 1
ATOM 829 C C . ILE A 1 104 ? -9.925 4.719 12.213 1.00 93.12 104 ILE A C 1
ATOM 831 O O . ILE A 1 104 ? -10.124 3.574 11.815 1.00 93.12 104 ILE A O 1
ATOM 835 N N . GLU A 1 105 ? -10.602 5.763 11.739 1.00 94.06 105 GLU A N 1
ATOM 836 C CA . GLU A 1 105 ? -11.651 5.627 10.722 1.00 94.06 105 GLU A CA 1
ATOM 837 C C . GLU A 1 105 ? -11.096 5.181 9.356 1.00 94.06 105 GLU A C 1
ATOM 839 O O . GLU A 1 105 ? -11.662 4.287 8.723 1.00 94.06 105 GLU A O 1
ATOM 844 N N . ASP A 1 106 ? -9.940 5.702 8.933 1.00 93.50 106 ASP A N 1
ATOM 845 C CA . ASP A 1 106 ? -9.257 5.242 7.715 1.00 93.50 106 ASP A CA 1
ATOM 846 C C . ASP A 1 106 ? -8.833 3.764 7.824 1.00 93.50 106 ASP A C 1
ATOM 848 O O . ASP A 1 106 ? -8.982 2.983 6.878 1.00 93.50 106 ASP A O 1
ATOM 852 N N . LEU A 1 107 ? -8.361 3.334 8.998 1.00 90.38 107 LEU A N 1
ATOM 853 C CA . LEU A 1 107 ? -8.030 1.937 9.272 1.00 90.38 107 LEU A CA 1
ATOM 854 C C . LEU A 1 107 ? -9.285 1.057 9.279 1.00 90.38 107 LEU A C 1
ATOM 856 O O . LEU A 1 107 ? -9.279 -0.005 8.661 1.00 90.38 107 LEU A O 1
ATOM 860 N N . LYS A 1 108 ? -10.395 1.491 9.884 1.00 89.25 108 LYS A N 1
ATOM 861 C CA . LYS A 1 108 ? -11.676 0.770 9.791 1.00 89.25 108 LYS A CA 1
ATOM 862 C C . LYS A 1 108 ? -12.104 0.575 8.338 1.00 89.25 108 LYS A C 1
ATOM 864 O O . LYS A 1 108 ? -12.486 -0.535 7.963 1.00 89.25 108 LYS A O 1
ATOM 869 N N . PHE A 1 109 ? -12.004 1.620 7.515 1.00 89.19 109 PHE A N 1
ATOM 870 C CA . PHE A 1 109 ? -12.311 1.553 6.087 1.00 89.19 109 PHE A CA 1
ATOM 871 C C . PHE A 1 109 ? -11.422 0.539 5.352 1.00 89.19 109 PHE A C 1
ATOM 873 O O . PHE A 1 109 ? -11.927 -0.285 4.582 1.00 89.19 109 PHE A O 1
ATOM 880 N N . LEU A 1 110 ? -10.112 0.559 5.617 1.00 86.75 110 LEU A N 1
ATOM 881 C CA . LEU A 1 110 ? -9.156 -0.400 5.060 1.00 86.75 110 LEU A CA 1
ATOM 882 C C . LEU A 1 110 ? -9.521 -1.837 5.419 1.00 86.75 110 LEU A C 1
ATOM 884 O O . LEU A 1 110 ? -9.584 -2.692 4.535 1.00 86.75 110 LEU A O 1
ATOM 888 N N . TYR A 1 111 ? -9.790 -2.088 6.700 1.00 82.56 111 TYR A N 1
ATOM 889 C CA . TYR A 1 111 ? -10.176 -3.404 7.189 1.00 82.56 111 TYR A CA 1
ATOM 890 C C . TYR A 1 111 ? -11.480 -3.854 6.525 1.00 82.56 111 TYR A C 1
ATOM 892 O O . TYR A 1 111 ? -11.485 -4.897 5.876 1.00 82.56 111 TYR A O 1
ATOM 900 N N . ARG A 1 112 ? -12.552 -3.050 6.566 1.00 81.31 112 ARG A N 1
ATOM 901 C CA . ARG A 1 112 ? -13.833 -3.386 5.916 1.00 81.31 112 ARG A CA 1
ATOM 902 C C . ARG A 1 112 ? -13.643 -3.717 4.430 1.00 81.31 112 ARG A C 1
ATOM 904 O O . ARG A 1 112 ? -14.031 -4.799 4.003 1.00 81.31 112 ARG A O 1
ATOM 911 N N . THR A 1 113 ? -12.955 -2.866 3.670 1.00 80.81 113 THR A N 1
ATOM 912 C CA . THR A 1 113 ? -12.745 -3.075 2.224 1.00 80.81 113 THR A CA 1
ATOM 913 C C . THR A 1 113 ? -11.936 -4.341 1.924 1.00 80.81 113 THR A C 1
ATOM 915 O O . THR A 1 113 ? -12.243 -5.079 0.988 1.00 80.81 113 THR A O 1
ATOM 918 N N . ALA A 1 114 ? -10.886 -4.606 2.703 1.00 78.44 114 ALA A N 1
ATOM 919 C CA . ALA A 1 114 ? -9.990 -5.726 2.449 1.00 78.44 114 ALA A CA 1
ATOM 920 C C . ALA A 1 114 ? -10.596 -7.077 2.878 1.00 78.44 114 ALA A C 1
ATOM 922 O O . ALA A 1 114 ? -10.452 -8.088 2.183 1.00 78.44 114 ALA A O 1
ATOM 923 N N . GLY A 1 115 ? -11.304 -7.103 4.012 1.00 72.44 115 GLY A N 1
ATOM 924 C CA . GLY A 1 115 ? -11.889 -8.329 4.556 1.00 72.44 115 GLY A CA 1
ATOM 925 C C . GLY A 1 115 ? -13.282 -8.670 4.033 1.00 72.44 115 GLY A C 1
ATOM 926 O O . GLY A 1 115 ? -13.518 -9.845 3.753 1.00 72.44 115 GLY A O 1
ATOM 927 N N . LEU A 1 116 ? -14.186 -7.692 3.880 1.00 67.06 116 LEU A N 1
ATOM 928 C CA . LEU A 1 116 ? -15.575 -7.935 3.453 1.00 67.06 116 LEU A CA 1
ATOM 929 C C . LEU A 1 116 ? -15.675 -8.084 1.937 1.00 67.06 116 LEU A C 1
ATOM 931 O O . LEU A 1 116 ? -16.108 -9.127 1.447 1.00 67.06 116 LEU A O 1
ATOM 935 N N . ASP A 1 117 ? -15.204 -7.084 1.187 1.00 68.19 117 ASP A N 1
ATOM 936 C CA . ASP A 1 117 ? -15.333 -7.093 -0.277 1.00 68.19 117 ASP A CA 1
ATOM 937 C C . ASP A 1 117 ? -14.410 -8.126 -0.936 1.00 68.19 117 ASP A C 1
ATOM 939 O O . ASP A 1 117 ? -14.556 -8.454 -2.115 1.00 68.19 117 ASP A O 1
ATOM 943 N N . GLY A 1 118 ? -13.412 -8.614 -0.192 1.00 65.81 118 GLY A N 1
ATOM 944 C CA . GLY A 1 118 ? -12.408 -9.547 -0.687 1.00 65.81 118 GLY A CA 1
ATOM 945 C C . GLY A 1 118 ? -11.467 -8.958 -1.734 1.00 65.81 118 GLY A C 1
ATOM 946 O O . GLY A 1 118 ? -10.803 -9.713 -2.445 1.00 65.81 118 GLY A O 1
ATOM 947 N N . ASN A 1 119 ? -11.402 -7.631 -1.825 1.00 71.12 119 ASN A N 1
ATOM 948 C CA . ASN A 1 119 ? -10.468 -6.930 -2.690 1.00 71.12 119 ASN A CA 1
ATOM 949 C C . ASN A 1 119 ? -9.121 -6.800 -1.977 1.00 71.12 119 ASN A C 1
ATOM 951 O O . ASN A 1 119 ? -9.058 -6.278 -0.867 1.00 71.12 119 ASN A O 1
ATOM 955 N N . GLY A 1 120 ? -8.035 -7.225 -2.624 1.00 77.56 120 GLY A N 1
ATOM 956 C CA . GLY A 1 120 ? -6.697 -6.975 -2.093 1.00 77.56 120 GLY A CA 1
ATOM 957 C C . GLY A 1 120 ? -6.436 -5.473 -1.957 1.00 77.56 120 GLY A C 1
ATOM 958 O O . GLY A 1 120 ? -6.816 -4.685 -2.829 1.00 77.56 120 GLY A O 1
ATOM 959 N N . MET A 1 121 ? -5.806 -5.083 -0.851 1.00 85.19 121 MET A N 1
ATOM 960 C CA . MET A 1 121 ? -5.514 -3.693 -0.518 1.00 85.19 121 MET A CA 1
ATOM 961 C C . MET A 1 121 ? -4.021 -3.532 -0.216 1.00 85.19 121 MET A C 1
ATOM 963 O O . MET A 1 121 ? -3.407 -4.376 0.433 1.00 85.19 121 MET A O 1
ATOM 967 N N . THR A 1 122 ? -3.419 -2.439 -0.666 1.00 89.94 122 THR A N 1
ATOM 968 C CA . THR A 1 122 ? -2.066 -2.017 -0.292 1.00 89.94 122 THR A CA 1
ATOM 969 C C . THR A 1 122 ? -2.162 -0.680 0.418 1.00 89.94 122 THR A C 1
ATOM 971 O O . THR A 1 122 ? -2.572 0.313 -0.178 1.00 89.94 122 THR A O 1
ATOM 974 N N . PHE A 1 123 ? -1.778 -0.648 1.687 1.00 92.31 123 PHE A N 1
ATOM 975 C CA . PHE A 1 123 ? -1.702 0.586 2.449 1.00 92.31 123 PHE A CA 1
ATOM 976 C C . PHE A 1 123 ? -0.288 1.161 2.332 1.00 92.31 123 PHE A C 1
ATOM 978 O O . PHE A 1 123 ? 0.688 0.551 2.764 1.00 92.31 123 PHE A O 1
ATOM 985 N N . ILE A 1 124 ? -0.177 2.324 1.700 1.00 92.88 124 ILE A N 1
ATOM 986 C CA . ILE A 1 124 ? 1.066 3.082 1.591 1.00 92.88 124 ILE A CA 1
ATOM 987 C C . ILE A 1 124 ? 1.056 4.107 2.714 1.00 92.88 124 ILE A C 1
ATOM 989 O O . ILE A 1 124 ? 0.129 4.911 2.793 1.00 92.88 124 ILE A O 1
ATOM 993 N N . PHE A 1 125 ? 2.082 4.068 3.557 1.00 92.88 125 PHE A N 1
ATOM 994 C CA . PHE A 1 125 ? 2.240 4.985 4.675 1.00 92.88 125 PHE A CA 1
ATOM 995 C C . PHE A 1 125 ? 3.631 5.611 4.626 1.00 92.88 125 PHE A C 1
ATOM 997 O O . PHE A 1 125 ? 4.616 4.919 4.377 1.00 92.88 125 PHE A O 1
ATOM 1004 N N . THR A 1 126 ? 3.727 6.922 4.800 1.00 91.44 126 THR A N 1
ATOM 1005 C CA . THR A 1 126 ? 4.991 7.648 4.600 1.00 91.44 126 THR A CA 1
ATOM 1006 C C . THR A 1 126 ? 5.444 8.344 5.871 1.00 91.44 126 THR A C 1
ATOM 1008 O O . THR A 1 126 ? 4.641 8.653 6.747 1.00 91.44 126 THR A O 1
ATOM 1011 N N . ASP A 1 127 ? 6.737 8.624 5.986 1.00 88.94 127 ASP A N 1
ATOM 1012 C CA . ASP A 1 127 ? 7.274 9.417 7.096 1.00 88.94 127 ASP A CA 1
ATOM 1013 C C . ASP A 1 127 ? 6.580 10.786 7.245 1.00 88.94 127 ASP A C 1
ATOM 1015 O O . ASP A 1 127 ? 6.260 11.214 8.353 1.00 88.94 127 ASP A O 1
ATOM 1019 N N . ASN A 1 128 ? 6.256 11.427 6.120 1.00 89.31 128 ASN A N 1
ATOM 1020 C CA . ASN A 1 128 ? 5.524 12.696 6.063 1.00 89.31 128 ASN A CA 1
ATOM 1021 C C . ASN A 1 128 ? 4.074 12.593 6.566 1.00 89.31 128 ASN A C 1
ATOM 1023 O O . ASN A 1 128 ? 3.443 13.615 6.832 1.00 89.31 128 ASN A O 1
ATOM 1027 N N . GLU A 1 129 ? 3.533 11.380 6.677 1.00 92.69 129 GLU A N 1
ATOM 1028 C CA . GLU A 1 129 ? 2.176 11.109 7.152 1.00 92.69 129 GLU A CA 1
ATOM 1029 C C . GLU A 1 129 ? 2.102 10.871 8.667 1.00 92.69 129 GLU A C 1
ATOM 1031 O O . GLU A 1 129 ? 1.009 10.824 9.240 1.00 92.69 129 GLU A O 1
ATOM 1036 N N . ILE A 1 130 ? 3.251 10.780 9.344 1.00 91.31 130 ILE A N 1
ATOM 1037 C CA . ILE A 1 130 ? 3.319 10.633 10.797 1.00 91.31 130 ILE A CA 1
ATOM 1038 C C . ILE A 1 130 ? 3.121 12.001 11.444 1.00 91.31 130 ILE A C 1
ATOM 1040 O O . ILE A 1 130 ? 4.051 12.792 11.596 1.00 91.31 130 ILE A O 1
ATOM 1044 N N . LYS A 1 131 ? 1.880 12.278 11.844 1.00 91.56 131 LYS A N 1
ATOM 1045 C CA . LYS A 1 131 ? 1.531 13.519 12.542 1.00 91.56 131 LYS A CA 1
ATOM 1046 C C . LYS A 1 131 ? 1.659 13.418 14.063 1.00 91.56 131 LYS A C 1
ATOM 1048 O O . LYS A 1 131 ? 1.996 14.403 14.714 1.00 91.56 131 LYS A O 1
ATOM 1053 N N . GLU A 1 132 ? 1.372 12.245 14.617 1.00 91.69 132 GLU A N 1
ATOM 1054 C CA . GLU A 1 132 ? 1.396 11.946 16.051 1.00 91.69 132 GLU A CA 1
ATOM 1055 C C . GLU A 1 132 ? 2.121 10.608 16.262 1.00 91.69 132 GLU A C 1
ATOM 1057 O O . GLU A 1 132 ? 1.982 9.696 15.444 1.00 91.69 132 GLU A O 1
ATOM 1062 N N . GLU A 1 133 ? 2.877 10.461 17.356 1.00 89.69 133 GLU A N 1
ATOM 1063 C CA . GLU A 1 133 ? 3.600 9.211 17.662 1.00 89.69 133 GLU A CA 1
ATOM 1064 C C . GLU A 1 133 ? 2.654 8.012 17.817 1.00 89.69 133 GLU A C 1
ATOM 1066 O O . GLU A 1 133 ? 3.002 6.896 17.429 1.00 89.69 133 GLU A O 1
ATOM 1071 N N . SER A 1 134 ? 1.425 8.255 18.283 1.00 91.44 134 SER A N 1
ATOM 1072 C CA . SER A 1 134 ? 0.358 7.252 18.394 1.00 91.44 134 SER A CA 1
ATOM 1073 C C . SER A 1 134 ? 0.074 6.531 17.074 1.00 91.44 134 SER A C 1
ATOM 1075 O O . SER A 1 134 ? -0.344 5.376 17.088 1.00 91.44 134 SER A O 1
ATOM 1077 N N . PHE A 1 135 ? 0.336 7.153 15.916 1.00 93.00 135 PHE A N 1
ATOM 1078 C CA . PHE A 1 135 ? 0.119 6.518 14.612 1.00 93.00 135 PHE A CA 1
ATOM 1079 C C . PHE A 1 135 ? 0.993 5.271 14.475 1.00 93.00 135 PHE A C 1
ATOM 1081 O O . PHE A 1 135 ? 0.539 4.241 13.979 1.00 93.00 135 PHE A O 1
ATOM 1088 N N . LEU A 1 136 ? 2.230 5.338 14.975 1.00 91.44 136 LEU A N 1
ATOM 1089 C CA . LEU A 1 136 ? 3.178 4.231 14.923 1.00 91.44 136 LEU A CA 1
ATOM 1090 C C . LEU A 1 136 ? 2.750 3.053 15.801 1.00 91.44 136 LEU A C 1
ATOM 1092 O O . LEU A 1 136 ? 3.055 1.911 15.461 1.00 91.44 136 LEU A O 1
ATOM 1096 N N . GLU A 1 137 ? 1.998 3.294 16.876 1.00 91.44 137 GLU A N 1
ATOM 1097 C CA . GLU A 1 137 ? 1.436 2.222 17.703 1.00 91.44 137 GLU A CA 1
ATOM 1098 C C . GLU A 1 137 ? 0.409 1.399 16.914 1.00 91.44 137 GLU A C 1
ATOM 1100 O O . GLU A 1 137 ? 0.458 0.166 16.921 1.00 91.44 137 GLU A O 1
ATOM 1105 N N . PHE A 1 138 ? -0.478 2.062 16.162 1.00 90.00 138 PHE A N 1
ATOM 1106 C CA . PHE A 1 138 ? -1.438 1.383 15.284 1.00 90.00 138 PHE A CA 1
ATOM 1107 C C . PHE A 1 138 ? -0.738 0.600 14.179 1.00 90.00 138 PHE A C 1
ATOM 1109 O O . PHE A 1 138 ? -1.059 -0.568 13.957 1.00 90.00 138 PHE A O 1
ATOM 1116 N N . ILE A 1 139 ? 0.255 1.211 13.530 1.00 89.00 139 ILE A N 1
ATOM 1117 C CA . ILE A 1 139 ? 1.069 0.538 12.518 1.00 89.00 139 ILE A CA 1
ATOM 1118 C C . ILE A 1 139 ? 1.745 -0.710 13.099 1.00 89.00 139 ILE A C 1
ATOM 1120 O O . ILE A 1 139 ? 1.684 -1.780 12.495 1.00 89.00 139 ILE A O 1
ATOM 1124 N N . ASN A 1 140 ? 2.336 -0.615 14.290 1.00 88.25 140 ASN A N 1
ATOM 1125 C CA . ASN A 1 140 ? 2.992 -1.747 14.937 1.00 88.25 140 ASN A CA 1
ATOM 1126 C C . ASN A 1 140 ? 2.017 -2.892 15.261 1.00 88.25 140 ASN A C 1
ATOM 1128 O O . ASN A 1 140 ? 2.358 -4.062 15.075 1.00 88.25 140 ASN A O 1
ATOM 1132 N N . ASN A 1 141 ? 0.795 -2.573 15.692 1.00 87.12 141 ASN A N 1
ATOM 1133 C CA . ASN A 1 141 ? -0.252 -3.570 15.920 1.00 87.12 141 ASN A CA 1
ATOM 1134 C C . ASN A 1 141 ? -0.632 -4.294 14.616 1.00 87.12 141 ASN A C 1
ATOM 1136 O O . ASN A 1 141 ? -0.627 -5.525 14.568 1.00 87.12 141 ASN A O 1
ATOM 1140 N N . ILE A 1 142 ? -0.840 -3.552 13.522 1.00 85.50 142 ILE A N 1
ATOM 1141 C CA . ILE A 1 142 ? -1.106 -4.137 12.195 1.00 85.50 142 ILE A CA 1
ATOM 1142 C C . ILE A 1 142 ? 0.045 -5.056 11.762 1.00 85.50 142 ILE A C 1
ATOM 1144 O O . ILE A 1 142 ? -0.186 -6.172 11.299 1.00 85.50 142 ILE A O 1
ATOM 1148 N N . LEU A 1 143 ? 1.294 -4.625 11.943 1.00 83.69 143 LEU A N 1
ATOM 1149 C CA . LEU A 1 143 ? 2.469 -5.413 11.570 1.00 83.69 143 LEU A CA 1
ATOM 1150 C C . LEU A 1 143 ? 2.610 -6.695 12.406 1.00 83.69 143 LEU A C 1
ATOM 1152 O O . LEU A 1 143 ? 2.907 -7.761 11.864 1.00 83.69 143 LEU A O 1
ATOM 1156 N N . SER A 1 144 ? 2.378 -6.599 13.715 1.00 83.69 144 SER A N 1
ATOM 1157 C CA . SER A 1 144 ? 2.633 -7.680 14.672 1.00 83.69 144 SER A CA 1
ATOM 1158 C C . SER A 1 144 ? 1.520 -8.728 14.676 1.00 83.69 144 SER A C 1
ATOM 1160 O O . SER A 1 144 ? 1.760 -9.915 14.434 1.00 83.69 144 SER A O 1
ATOM 1162 N N . SER A 1 145 ? 0.282 -8.306 14.926 1.00 79.75 145 SER A N 1
ATOM 1163 C CA . SER A 1 145 ? -0.871 -9.206 15.048 1.00 79.75 145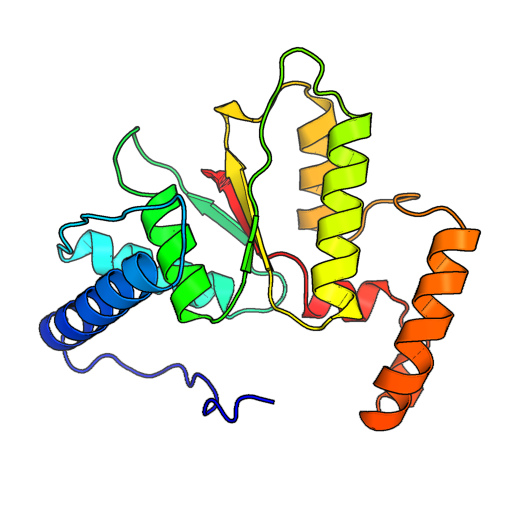 SER A CA 1
ATOM 1164 C C . SER A 1 145 ? -1.737 -9.227 13.793 1.00 79.75 145 SER A C 1
ATOM 1166 O O . SER A 1 145 ? -2.422 -10.218 13.564 1.00 79.75 145 SER A O 1
ATOM 1168 N N . GLY A 1 146 ? -1.684 -8.185 12.956 1.00 77.50 146 GLY A N 1
ATOM 1169 C CA . GLY A 1 146 ? -2.679 -7.980 11.899 1.00 77.50 146 GLY A CA 1
ATOM 1170 C C . GLY A 1 146 ? -3.990 -7.403 12.430 1.00 77.50 146 GLY A C 1
ATOM 1171 O O . GLY A 1 146 ? -4.952 -7.289 11.674 1.00 77.50 146 GLY A O 1
ATOM 1172 N N . GLU A 1 147 ? -4.044 -7.018 13.708 1.00 77.62 147 GLU A N 1
ATOM 1173 C CA . GLU A 1 147 ? -5.260 -6.576 14.387 1.00 77.62 147 GLU A CA 1
ATOM 1174 C C . GLU A 1 147 ? -4.994 -5.404 15.322 1.00 77.62 147 GLU A C 1
ATOM 1176 O O . GLU A 1 147 ? -3.989 -5.361 16.030 1.00 77.62 147 GLU A O 1
ATOM 1181 N N . ILE A 1 148 ? -5.953 -4.486 15.389 1.00 83.75 148 ILE A N 1
ATOM 1182 C CA . ILE A 1 148 ? -5.956 -3.387 16.350 1.00 83.75 148 ILE A CA 1
ATOM 1183 C C . ILE A 1 148 ? -7.054 -3.663 17.375 1.00 83.75 148 ILE A C 1
ATOM 1185 O O . ILE A 1 148 ? -8.220 -3.858 17.025 1.00 83.75 148 ILE A O 1
ATOM 1189 N N . ALA A 1 149 ? -6.677 -3.688 18.653 1.00 82.56 149 ALA A N 1
ATOM 1190 C CA . ALA A 1 149 ? -7.617 -3.914 19.742 1.00 82.56 149 ALA A CA 1
ATOM 1191 C C . ALA A 1 149 ? -8.674 -2.802 19.788 1.00 82.56 149 ALA A C 1
ATOM 1193 O O . ALA A 1 149 ? -8.341 -1.622 19.700 1.00 82.56 149 ALA A O 1
ATOM 1194 N N . ASN A 1 150 ? -9.941 -3.188 19.960 1.00 84.56 150 ASN A N 1
ATOM 1195 C CA . ASN A 1 150 ? -11.084 -2.269 20.016 1.00 84.56 150 ASN A CA 1
ATOM 1196 C C . ASN A 1 150 ? -11.201 -1.339 18.793 1.00 84.56 150 ASN A C 1
ATOM 1198 O O . ASN A 1 150 ? -11.749 -0.246 18.915 1.00 84.56 150 ASN A O 1
ATOM 1202 N N . LEU A 1 151 ? -10.694 -1.760 17.623 1.00 87.94 151 LEU A N 1
ATOM 1203 C CA . LEU A 1 151 ? -10.825 -0.981 16.389 1.00 87.94 151 LEU A CA 1
ATOM 1204 C C . LEU A 1 151 ? -12.293 -0.770 16.016 1.00 87.94 151 LEU A C 1
ATOM 1206 O O . LEU A 1 151 ? -12.659 0.325 15.613 1.00 87.94 151 LEU A O 1
ATOM 1210 N N . PHE A 1 152 ? -13.119 -1.803 16.174 1.00 87.44 152 PHE A N 1
ATOM 1211 C CA . PHE A 1 152 ? -14.553 -1.773 15.900 1.00 87.44 152 PHE A CA 1
ATOM 1212 C C . PHE A 1 152 ? -15.348 -1.895 17.197 1.00 87.44 152 PHE A C 1
ATOM 1214 O O . PHE A 1 152 ? -14.978 -2.664 18.092 1.00 87.44 152 PHE A O 1
ATOM 1221 N N . ALA A 1 153 ? -16.458 -1.164 17.278 1.00 89.94 153 ALA A N 1
ATOM 1222 C CA . ALA A 1 153 ? -17.430 -1.365 18.342 1.00 89.94 153 ALA A CA 1
ATOM 1223 C C . ALA A 1 153 ? -18.150 -2.718 18.177 1.00 89.94 153 ALA A C 1
ATOM 1225 O O . ALA A 1 153 ? -18.113 -3.350 17.120 1.00 89.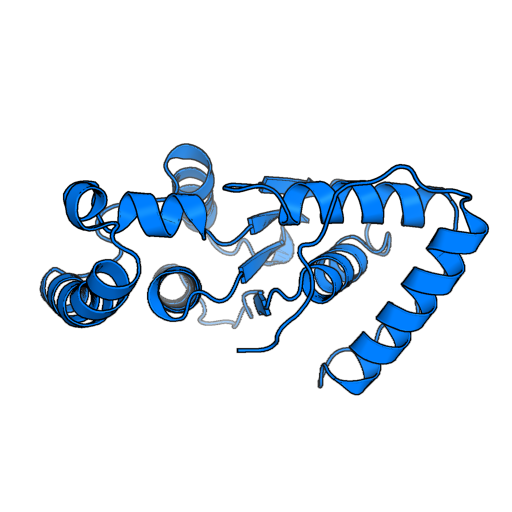94 153 ALA A O 1
ATOM 1226 N N . LYS A 1 154 ? -18.785 -3.204 19.248 1.00 86.19 154 LYS A N 1
ATOM 1227 C CA . LYS A 1 154 ? -19.407 -4.537 19.251 1.00 86.19 154 LYS A CA 1
ATOM 1228 C C . LYS A 1 154 ? -20.524 -4.659 18.209 1.00 86.19 154 LYS A C 1
ATOM 1230 O O . LYS A 1 154 ? -20.609 -5.669 17.526 1.00 86.19 154 LYS A O 1
ATOM 1235 N N . ASP A 1 155 ? -21.341 -3.626 18.086 1.00 90.06 155 ASP A N 1
ATOM 1236 C CA . ASP A 1 155 ? -22.402 -3.503 17.091 1.00 90.06 155 ASP A CA 1
ATOM 1237 C C . ASP A 1 155 ? -21.857 -3.480 15.655 1.00 90.06 155 ASP A C 1
ATOM 1239 O O . ASP A 1 155 ? -22.398 -4.172 14.796 1.00 90.06 155 ASP A O 1
ATOM 1243 N N . GLU A 1 156 ? -20.745 -2.777 15.407 1.00 87.50 156 GLU A N 1
ATOM 1244 C CA . GLU A 1 156 ? -20.063 -2.811 14.104 1.00 87.50 156 GLU A CA 1
ATOM 1245 C C . GLU A 1 156 ? -19.556 -4.219 13.767 1.00 87.50 156 GLU A C 1
ATOM 1247 O O . GLU A 1 156 ? -19.693 -4.683 12.638 1.00 87.50 156 GLU A O 1
ATOM 1252 N N . LEU A 1 157 ? -18.984 -4.926 14.745 1.00 82.69 157 LEU A N 1
ATOM 1253 C CA . LEU A 1 157 ? -18.539 -6.305 14.549 1.00 82.69 157 LEU A CA 1
ATOM 1254 C C . LEU A 1 157 ? -19.716 -7.235 14.244 1.00 82.69 157 LEU A C 1
ATOM 1256 O O . LEU A 1 157 ? -19.611 -8.051 13.332 1.00 82.69 157 LEU A O 1
ATOM 1260 N N . ASP A 1 158 ? -20.824 -7.111 14.977 1.00 84.31 158 ASP A N 1
ATOM 1261 C CA . ASP A 1 158 ? -22.033 -7.917 14.775 1.00 84.31 158 ASP A CA 1
ATOM 1262 C C . ASP A 1 158 ? -22.618 -7.718 13.362 1.00 84.31 158 ASP A C 1
ATOM 1264 O O . ASP A 1 158 ? -22.990 -8.696 12.705 1.00 84.31 158 ASP A O 1
ATOM 1268 N N . GLU A 1 159 ? -22.621 -6.481 12.854 1.00 86.31 159 GLU A N 1
ATOM 1269 C CA . GLU A 1 159 ? -22.975 -6.162 11.463 1.00 86.31 159 GLU A CA 1
ATOM 1270 C C . GLU A 1 159 ? -22.045 -6.880 10.470 1.00 86.31 159 GLU A C 1
ATOM 1272 O O . GLU A 1 159 ? -22.503 -7.623 9.597 1.00 86.31 159 GLU A O 1
ATOM 1277 N N . MET A 1 160 ? -20.728 -6.740 10.650 1.00 81.25 160 MET A N 1
ATOM 1278 C CA . MET A 1 160 ? -19.726 -7.364 9.779 1.00 81.25 160 MET A CA 1
ATOM 1279 C C . MET A 1 160 ? -19.805 -8.898 9.799 1.00 81.25 160 MET A C 1
ATOM 1281 O O . MET A 1 160 ? -19.622 -9.546 8.766 1.00 81.25 160 MET A O 1
ATOM 1285 N N . TYR A 1 161 ? -20.111 -9.503 10.951 1.00 78.69 161 TYR A N 1
ATOM 1286 C CA . TYR A 1 161 ? -20.371 -10.940 11.048 1.00 78.69 161 TYR A CA 1
ATOM 1287 C C . TYR A 1 161 ? -21.596 -11.343 10.225 1.00 78.69 161 TYR A C 1
ATOM 1289 O O . TYR A 1 161 ? -21.541 -12.347 9.509 1.00 78.69 161 TYR A O 1
ATOM 1297 N N . GLY A 1 162 ? -22.677 -10.562 10.289 1.00 81.88 162 GLY A N 1
ATOM 1298 C CA . GLY A 1 162 ? -23.883 -10.785 9.493 1.00 81.88 162 GLY A CA 1
ATOM 1299 C C . GLY A 1 162 ? -23.599 -10.858 7.990 1.00 81.88 162 GLY A C 1
ATOM 1300 O O . GLY A 1 162 ? -24.136 -11.731 7.306 1.00 81.88 162 GLY A O 1
ATOM 1301 N N . GLU A 1 163 ? -22.702 -10.005 7.496 1.00 81.56 163 GLU A N 1
ATOM 1302 C CA . GLU A 1 163 ? -22.292 -9.966 6.087 1.00 81.56 163 GLU A CA 1
ATOM 1303 C C . GLU A 1 163 ? -21.305 -11.081 5.702 1.00 81.56 163 GLU A C 1
ATOM 1305 O O . GLU A 1 163 ? -21.409 -11.661 4.618 1.00 81.56 163 GLU A O 1
ATOM 1310 N N . LEU A 1 164 ? -20.3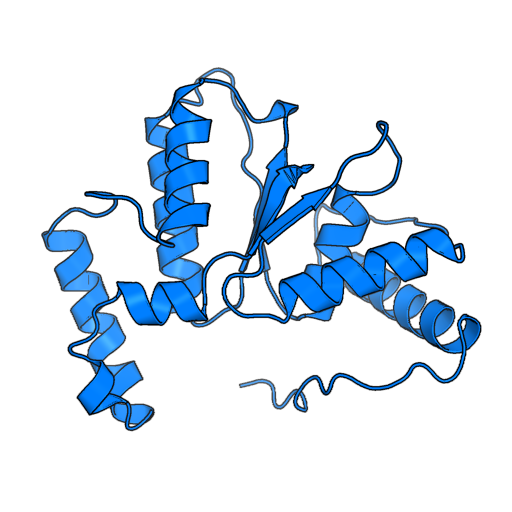68 -11.441 6.586 1.00 75.69 164 LEU A N 1
ATOM 1311 C CA . LEU A 1 164 ? -19.350 -12.462 6.300 1.00 75.69 164 LEU A CA 1
ATOM 1312 C C . LEU A 1 164 ? -19.897 -13.890 6.320 1.00 75.69 164 LEU A C 1
ATOM 1314 O O . LEU A 1 164 ? -19.471 -14.720 5.516 1.00 75.69 164 LEU A O 1
ATOM 1318 N N . ILE A 1 165 ? -20.840 -14.200 7.213 1.00 76.81 165 ILE A N 1
ATOM 1319 C CA . ILE A 1 165 ? -21.414 -15.548 7.356 1.00 76.81 165 ILE A CA 1
ATOM 1320 C C . ILE A 1 165 ? -21.912 -16.139 6.020 1.00 76.81 165 ILE A C 1
ATOM 1322 O O . ILE A 1 165 ? -21.532 -17.275 5.708 1.00 76.81 165 ILE A O 1
ATOM 1326 N N . PRO A 1 166 ? -22.747 -15.451 5.212 1.00 77.75 166 PRO A N 1
ATOM 1327 C CA . PRO A 1 166 ? -23.206 -15.999 3.936 1.00 77.75 166 PRO A CA 1
ATOM 1328 C C . PRO A 1 166 ? -22.058 -16.197 2.938 1.00 77.75 166 PRO A C 1
ATOM 1330 O O . PRO A 1 166 ? -22.042 -17.205 2.231 1.00 77.75 166 PRO A O 1
ATOM 1333 N N . ILE A 1 167 ? -21.067 -15.299 2.918 1.00 73.69 167 ILE A N 1
ATOM 1334 C CA . ILE A 1 167 ? -19.886 -15.416 2.052 1.00 73.69 167 ILE A CA 1
ATOM 1335 C C . ILE A 1 167 ? -19.087 -16.669 2.433 1.00 73.69 167 ILE A C 1
ATOM 1337 O O . ILE A 1 167 ? -18.786 -17.496 1.576 1.00 73.69 167 ILE A O 1
ATOM 1341 N N . MET A 1 168 ? -18.801 -16.868 3.721 1.00 68.38 168 MET A N 1
ATOM 1342 C CA . MET A 1 168 ? -18.008 -18.002 4.210 1.00 68.38 168 MET A CA 1
ATOM 1343 C C . MET A 1 168 ? -18.688 -19.356 3.991 1.00 68.38 168 MET A C 1
ATOM 1345 O O . MET A 1 168 ? -18.007 -20.339 3.685 1.00 68.38 168 MET A O 1
ATOM 1349 N N . LYS A 1 169 ? -20.023 -19.413 4.099 1.00 70.75 169 LYS A N 1
ATOM 1350 C CA . LYS A 1 169 ? -20.801 -20.621 3.778 1.00 70.75 169 LYS A CA 1
ATOM 1351 C C . LYS A 1 169 ? -20.599 -21.055 2.328 1.00 70.75 169 LYS A C 1
ATOM 1353 O O . LYS A 1 169 ? -20.437 -22.246 2.077 1.00 70.75 169 LYS A O 1
ATOM 1358 N N . ASN A 1 170 ? -20.524 -20.105 1.397 1.00 69.75 170 ASN A N 1
ATOM 1359 C CA . ASN A 1 170 ? -20.293 -20.404 -0.017 1.00 69.75 170 ASN A CA 1
ATOM 1360 C C . ASN A 1 170 ? -18.885 -20.963 -0.289 1.00 69.75 170 ASN A C 1
ATOM 1362 O O . ASN A 1 170 ? -18.710 -21.738 -1.225 1.00 69.75 170 ASN A O 1
ATOM 1366 N N . PHE A 1 171 ? -17.889 -20.620 0.534 1.00 62.75 171 PHE A N 1
ATOM 1367 C CA . PHE A 1 171 ? -16.514 -21.117 0.390 1.00 62.75 171 PHE A CA 1
ATOM 1368 C C . PHE A 1 171 ? -16.244 -22.438 1.121 1.00 62.75 171 PHE A C 1
ATOM 1370 O O . PHE A 1 171 ? -15.116 -22.921 1.088 1.00 62.75 171 PHE A O 1
ATOM 1377 N N . SER A 1 172 ? -17.246 -23.048 1.772 1.00 62.03 172 SER A N 1
ATOM 1378 C CA . SER A 1 172 ? -17.062 -24.268 2.582 1.00 62.03 172 SER A CA 1
ATOM 1379 C C . SER A 1 172 ? -16.010 -24.110 3.698 1.00 62.03 172 SER A C 1
ATOM 1381 O O . SER A 1 172 ? -15.481 -25.088 4.213 1.00 62.03 172 SER A O 1
ATOM 1383 N N . LEU A 1 173 ? -15.729 -22.866 4.109 1.00 59.25 173 LEU A N 1
ATOM 1384 C CA . LEU A 1 173 ? -14.802 -22.504 5.191 1.00 59.25 173 LEU A CA 1
ATOM 1385 C C . LEU A 1 173 ? -15.531 -22.411 6.540 1.00 59.25 173 LEU A C 1
ATOM 1387 O O . LEU A 1 173 ? -15.138 -21.654 7.424 1.00 59.25 173 LEU A O 1
ATOM 1391 N N . VAL A 1 174 ? -16.623 -23.162 6.697 1.00 53.78 174 VAL A N 1
ATOM 1392 C CA . VAL A 1 174 ? -17.517 -23.081 7.860 1.00 53.78 174 VAL A CA 1
ATOM 1393 C C . VAL A 1 174 ? -16.769 -23.449 9.147 1.00 53.78 174 VAL A C 1
ATOM 1395 O O . VAL A 1 174 ? -16.947 -22.792 10.163 1.00 53.78 174 VAL A O 1
ATOM 1398 N N . ASP A 1 175 ? -15.821 -24.385 9.094 1.00 49.12 175 ASP A N 1
ATOM 1399 C CA . ASP A 1 175 ? -14.989 -24.739 10.254 1.00 49.12 175 ASP A CA 1
ATOM 1400 C C . ASP A 1 175 ? -13.948 -23.656 10.613 1.00 49.12 175 ASP A C 1
ATOM 1402 O O . ASP A 1 175 ? -13.434 -23.620 11.731 1.00 49.12 175 ASP A O 1
ATOM 1406 N N . GLN A 1 176 ? -13.657 -22.725 9.693 1.00 50.41 176 GLN A N 1
ATOM 1407 C CA . GLN A 1 176 ? -12.840 -21.534 9.955 1.00 50.41 176 GLN A CA 1
ATOM 1408 C C . GLN A 1 176 ? -13.665 -20.331 10.445 1.00 50.41 176 GLN A C 1
ATOM 1410 O O . GLN A 1 176 ? -13.057 -19.359 10.891 1.00 50.41 176 GLN A O 1
ATOM 1415 N N . LEU A 1 177 ? -15.010 -20.390 10.446 1.00 44.97 177 LEU A N 1
ATOM 1416 C CA . LEU A 1 177 ? -15.876 -19.340 11.027 1.00 44.97 177 LEU A CA 1
ATOM 1417 C C . LEU A 1 177 ? -15.504 -19.029 12.479 1.00 44.97 177 LEU A C 1
ATOM 1419 O O . LEU A 1 177 ? -15.587 -17.884 12.910 1.00 44.97 177 LEU A O 1
ATOM 1423 N N . LEU A 1 178 ? -15.061 -20.042 13.226 1.00 42.94 178 LEU A N 1
ATOM 1424 C CA . LEU A 1 178 ? -14.667 -19.896 14.626 1.00 42.94 178 LEU A CA 1
ATOM 1425 C C . LEU A 1 178 ? -13.288 -19.244 14.817 1.00 42.94 178 LEU A C 1
ATOM 1427 O O . LEU A 1 178 ? -12.959 -18.870 15.936 1.00 42.94 178 LEU A O 1
ATOM 1431 N N . LYS A 1 179 ? -12.479 -19.075 13.759 1.00 45.50 179 LYS A N 1
ATOM 1432 C CA . LYS A 1 179 ? -11.145 -18.447 13.846 1.00 45.50 179 LYS A CA 1
ATOM 1433 C C . LYS A 1 179 ? -11.154 -16.921 13.687 1.00 45.50 179 LYS A C 1
ATOM 1435 O O . LYS A 1 179 ? -10.095 -16.316 13.534 1.00 45.50 179 LYS A O 1
ATOM 1440 N N . THR A 1 180 ? -12.324 -16.305 13.834 1.00 53.22 180 THR A N 1
ATOM 1441 C CA . THR A 1 180 ? -12.512 -14.854 13.958 1.00 53.22 180 THR A CA 1
ATOM 1442 C C . THR A 1 180 ? -12.208 -14.097 12.663 1.00 53.22 180 THR A C 1
ATOM 1444 O O . THR A 1 180 ? -11.367 -14.476 11.848 1.00 53.22 180 THR A O 1
ATOM 1447 N N . ILE A 1 181 ? -12.896 -12.973 12.496 1.00 52.25 181 ILE A N 1
ATOM 1448 C CA . ILE A 1 181 ? -12.599 -11.903 11.541 1.00 52.25 181 ILE A CA 1
ATOM 1449 C C . ILE A 1 181 ? -11.070 -11.643 11.399 1.00 52.25 181 ILE A C 1
ATOM 1451 O O . ILE A 1 181 ? -10.583 -11.480 10.281 1.00 52.25 181 ILE A O 1
ATOM 1455 N N . SER A 1 182 ? -10.307 -11.772 12.496 1.00 50.41 182 SER A N 1
ATOM 1456 C CA . SER A 1 182 ? -8.834 -11.879 12.586 1.00 50.41 182 SER A CA 1
ATOM 1457 C C . SER A 1 182 ? -8.158 -12.689 11.486 1.00 50.41 182 SER A C 1
ATOM 1459 O O . SER A 1 182 ? -7.154 -12.266 10.917 1.00 50.41 182 SER A O 1
ATOM 1461 N N . THR A 1 183 ? -8.690 -13.871 11.169 1.00 50.44 183 THR A N 1
ATOM 1462 C CA . THR A 1 183 ? -8.068 -14.797 10.221 1.00 50.44 183 THR A CA 1
ATOM 1463 C C . THR A 1 183 ? -8.330 -14.359 8.785 1.00 50.44 183 THR A C 1
ATOM 1465 O O . THR A 1 183 ? -7.403 -14.350 7.979 1.00 50.44 183 THR A O 1
ATOM 1468 N N . ILE A 1 184 ? -9.552 -13.924 8.459 1.00 52.19 184 ILE A N 1
ATOM 1469 C CA . ILE A 1 184 ? -9.870 -13.374 7.129 1.00 52.19 184 ILE A CA 1
ATOM 1470 C C . ILE A 1 184 ? -9.079 -12.089 6.895 1.00 52.19 184 ILE A C 1
ATOM 1472 O O . ILE A 1 184 ? -8.475 -11.930 5.832 1.00 52.19 184 ILE A O 1
ATOM 1476 N N . PHE A 1 185 ? -9.005 -11.225 7.909 1.00 52.56 185 PHE A N 1
ATOM 1477 C CA . PHE A 1 185 ? -8.144 -10.053 7.874 1.00 52.56 185 PHE A CA 1
ATOM 1478 C C . PHE A 1 185 ? -6.681 -10.431 7.766 1.00 52.56 185 PHE A C 1
ATOM 1480 O O . PHE A 1 185 ? -6.007 -9.872 6.928 1.00 52.56 185 PHE A O 1
ATOM 1487 N N . SER A 1 186 ? -6.176 -11.422 8.491 1.00 50.97 186 SER A N 1
ATOM 1488 C CA . SER A 1 186 ? -4.777 -11.842 8.374 1.00 50.97 186 SER A CA 1
ATOM 1489 C C . SER A 1 186 ? -4.430 -12.362 6.974 1.00 50.97 186 SER A C 1
ATOM 1491 O O . SER A 1 186 ? -3.325 -12.124 6.494 1.00 50.97 186 SER A O 1
ATOM 1493 N N . TYR A 1 187 ? -5.352 -13.044 6.286 1.00 48.84 187 TYR A N 1
ATOM 1494 C CA . TYR A 1 187 ? -5.120 -13.535 4.921 1.00 48.84 187 TYR A CA 1
ATOM 1495 C C . TYR A 1 187 ? -5.271 -12.461 3.840 1.00 48.84 187 TYR A C 1
ATOM 1497 O O . TYR A 1 187 ? -4.652 -12.586 2.784 1.00 48.84 187 TYR A O 1
ATOM 1505 N N . ARG A 1 188 ? -6.080 -11.425 4.083 1.00 55.91 188 ARG A N 1
ATOM 1506 C CA . ARG A 1 188 ? -6.371 -10.353 3.116 1.00 55.91 188 ARG A CA 1
ATOM 1507 C C . ARG A 1 188 ? -5.953 -8.967 3.601 1.00 55.91 188 ARG A C 1
ATOM 1509 O O . ARG A 1 188 ? -6.412 -7.975 3.049 1.00 55.91 188 ARG A O 1
ATOM 1516 N N . ALA A 1 189 ? -5.105 -8.906 4.626 1.00 53.25 189 ALA A N 1
ATOM 1517 C CA . ALA A 1 189 ? -4.711 -7.672 5.293 1.00 53.25 189 ALA A CA 1
ATOM 1518 C C . ALA A 1 189 ? -4.150 -6.686 4.272 1.00 53.25 189 ALA A C 1
ATOM 1520 O O . ALA A 1 189 ? -3.492 -7.115 3.315 1.00 53.25 189 ALA A O 1
ATOM 1521 N N . PRO A 1 190 ? -4.356 -5.377 4.485 1.00 58.47 190 PRO A N 1
ATOM 1522 C CA . PRO A 1 190 ? -3.666 -4.384 3.694 1.00 58.47 190 PRO A CA 1
ATOM 1523 C C . PRO A 1 190 ? -2.156 -4.631 3.778 1.00 58.47 190 PRO A C 1
ATOM 1525 O O . PRO A 1 190 ? -1.581 -4.673 4.863 1.00 58.47 190 PRO A O 1
ATOM 1528 N N . VAL A 1 191 ? -1.520 -4.808 2.623 1.00 60.91 191 VAL A N 1
ATOM 1529 C CA . VAL A 1 191 ? -0.059 -4.893 2.525 1.00 60.91 191 VAL A CA 1
ATOM 1530 C C . VAL A 1 191 ? 0.482 -3.530 2.930 1.00 60.91 191 VAL A C 1
ATOM 1532 O O . VAL A 1 191 ? 0.218 -2.554 2.223 1.00 60.91 191 VAL A O 1
ATOM 1535 N N . LEU A 1 192 ? 1.197 -3.447 4.054 1.00 69.62 192 LEU A N 1
ATOM 1536 C CA . LEU A 1 192 ? 1.753 -2.179 4.513 1.00 69.62 192 LEU A CA 1
ATOM 1537 C C . LEU A 1 192 ? 3.098 -1.924 3.840 1.00 69.62 192 LEU A C 1
ATOM 1539 O O . LEU A 1 192 ? 4.042 -2.707 3.985 1.00 69.62 192 LEU A O 1
ATOM 1543 N N . ILE A 1 193 ? 3.202 -0.799 3.140 1.00 73.31 193 ILE A N 1
ATOM 1544 C CA . ILE A 1 193 ? 4.455 -0.333 2.557 1.00 73.31 193 ILE A CA 1
ATOM 1545 C C . ILE A 1 193 ? 4.793 1.030 3.140 1.00 73.31 193 ILE A C 1
ATOM 1547 O O . ILE A 1 193 ? 4.149 2.032 2.832 1.00 73.31 193 ILE A O 1
ATOM 1551 N N . PHE A 1 194 ? 5.824 1.034 3.979 1.00 72.88 194 PHE A N 1
ATOM 1552 C CA . PHE A 1 194 ? 6.377 2.234 4.582 1.00 72.88 194 PHE A CA 1
ATOM 1553 C C . PHE A 1 194 ? 7.442 2.828 3.653 1.00 72.88 194 PHE A C 1
ATOM 1555 O O . PHE A 1 194 ? 8.334 2.093 3.222 1.00 72.88 194 PHE A O 1
ATOM 1562 N N . THR A 1 195 ? 7.367 4.118 3.317 1.00 67.50 195 THR A N 1
ATOM 1563 C CA . THR A 1 195 ? 8.317 4.780 2.392 1.00 67.50 195 THR A CA 1
ATOM 1564 C C . THR A 1 195 ? 8.938 6.039 2.955 1.00 67.50 195 THR A C 1
ATOM 1566 O O . THR A 1 195 ? 8.194 6.745 3.666 1.00 67.50 195 THR A O 1
#

pLDDT: mean 82.62, std 14.98, range [31.05, 96.38]

Secondary structure (DSSP, 8-state):
---PPP------S-HHHHHHHHHHHHHHHHHHSTT--------HHHHHHHHHHHHHHHSTT-EEE----TTSSHHHHHHHHHHHHT-EEEE----TT--HHHHHHHHHHHHHHHHTS---EEEEE-GGG--STHHHHHHHHHHHTS--TT-S-HHHHHHHHHHHHHHHHHTT-GGGGGGHHHHHHHHH--EEEE-